Protein AF-A0A3N1J5R4-F1 (afdb_monomer_lite)

Foldseek 3Di:
DKAQPPQVVLCLQVVHDADPVRIDDDDPVSLVSLVVLLVVLVVVLVVLVVVLVVVLVVLVVLLVVLVVLLVVLVVVCPDPDALVVQLVSLVVQLVSLVVQLVSLVVNLVSLVVSVVVSVVSVVSNCSSCCSPVRCVVVDDDDDPVDPDDDDDPSVVVSVVSVVSSVVSLVSNLVSLVSNLVSVLVNVVVVCVVVDDDPVVNVVSVVVSVVVSVVSVVVSVVVVVVVVVVVVVVVVPPDDPVRDDDDDPPPPSDPPDDD

Structure (mmCIF, N/CA/C/O backbone):
data_AF-A0A3N1J5R4-F1
#
_entry.id   AF-A0A3N1J5R4-F1
#
loop_
_atom_site.group_PDB
_atom_site.id
_atom_site.type_symbol
_atom_site.label_atom_id
_atom_site.label_alt_id
_atom_site.label_comp_id
_atom_site.label_asym_id
_atom_site.label_entity_id
_atom_site.label_seq_id
_atom_site.pdbx_PDB_ins_code
_atom_site.Cartn_x
_atom_site.Cartn_y
_atom_site.Cartn_z
_atom_site.occupancy
_atom_site.B_iso_or_equiv
_atom_site.auth_seq_id
_atom_site.auth_comp_id
_atom_site.auth_asym_id
_atom_site.auth_atom_id
_atom_site.pdbx_PDB_model_num
ATOM 1 N N . MET A 1 1 ? -27.355 -1.063 35.166 1.00 89.25 1 MET A N 1
ATOM 2 C CA . MET A 1 1 ? -25.949 -0.586 35.049 1.00 89.25 1 MET A CA 1
ATOM 3 C C . MET A 1 1 ? -26.026 0.839 34.558 1.00 89.25 1 MET A C 1
ATOM 5 O O . MET A 1 1 ? -26.634 1.058 33.520 1.00 89.25 1 MET A O 1
ATOM 9 N N . LEU A 1 2 ? -25.468 1.791 35.305 1.00 91.88 2 LEU A N 1
ATOM 10 C CA . LEU A 1 2 ? -25.611 3.213 34.991 1.00 91.88 2 LEU A CA 1
ATOM 11 C C . LEU A 1 2 ? -24.573 3.650 33.953 1.00 91.88 2 LEU A C 1
ATOM 13 O O . LEU A 1 2 ? -23.373 3.588 34.211 1.00 91.88 2 LEU A O 1
ATOM 17 N N . ILE A 1 3 ? -25.052 4.107 32.798 1.00 91.50 3 ILE A N 1
ATOM 18 C CA . ILE A 1 3 ? -24.249 4.632 31.692 1.00 91.50 3 ILE A CA 1
ATOM 19 C C . ILE A 1 3 ? -24.383 6.154 31.680 1.00 91.50 3 ILE A C 1
ATOM 21 O O . ILE A 1 3 ? -25.475 6.693 31.490 1.00 91.50 3 ILE A O 1
ATOM 25 N N . THR A 1 4 ? -23.261 6.835 31.897 1.00 89.69 4 THR A N 1
ATOM 26 C CA . THR A 1 4 ? -23.162 8.297 32.049 1.00 89.69 4 THR A CA 1
ATOM 27 C C . THR A 1 4 ? -22.210 8.956 31.048 1.00 89.69 4 THR A C 1
ATOM 29 O O . THR A 1 4 ? -22.207 10.178 30.935 1.00 89.69 4 THR A O 1
ATOM 32 N N . MET A 1 5 ? -21.409 8.179 30.314 1.00 87.19 5 MET A N 1
ATOM 33 C CA . MET A 1 5 ? -20.431 8.648 29.329 1.00 87.19 5 MET A CA 1
ATOM 34 C C . MET A 1 5 ? -20.738 8.045 27.958 1.00 87.19 5 MET A C 1
ATOM 36 O O . MET A 1 5 ? -21.310 6.960 27.874 1.00 87.19 5 MET A O 1
ATOM 40 N N . ASN A 1 6 ? -20.363 8.752 26.884 1.00 88.25 6 ASN A N 1
ATOM 41 C CA . ASN A 1 6 ? -20.601 8.330 25.496 1.00 88.25 6 ASN A CA 1
ATOM 42 C C . ASN A 1 6 ? -22.068 7.929 25.239 1.00 88.25 6 ASN A C 1
ATOM 44 O O . ASN A 1 6 ? -22.349 6.953 24.552 1.00 88.25 6 ASN A O 1
ATOM 48 N N . ILE A 1 7 ? -23.019 8.664 25.829 1.00 88.75 7 ILE A N 1
ATOM 49 C CA . ILE A 1 7 ? -24.435 8.270 25.874 1.00 88.75 7 ILE A CA 1
ATOM 50 C C . ILE A 1 7 ? -25.012 8.072 24.470 1.00 88.75 7 ILE A C 1
ATOM 52 O O . ILE A 1 7 ? -25.672 7.068 24.242 1.00 88.75 7 ILE A O 1
ATOM 56 N N . GLU A 1 8 ? -24.705 8.957 23.521 1.00 88.06 8 GLU A N 1
ATOM 57 C CA . GLU A 1 8 ? -25.190 8.870 22.132 1.00 88.06 8 GLU A CA 1
ATOM 58 C C . GLU A 1 8 ? -24.798 7.549 21.445 1.00 88.06 8 GLU A C 1
ATOM 60 O O . GLU A 1 8 ? -25.581 6.958 20.696 1.00 88.06 8 GLU A O 1
ATOM 65 N N . TYR A 1 9 ? -23.604 7.038 21.754 1.00 90.00 9 TYR A N 1
ATOM 66 C CA . TYR A 1 9 ? -23.151 5.740 21.268 1.00 90.00 9 TYR A CA 1
ATOM 67 C C . TYR A 1 9 ? -24.022 4.607 21.822 1.00 90.00 9 TYR A C 1
ATOM 69 O O . TYR A 1 9 ? -24.457 3.732 21.074 1.00 90.00 9 TYR A O 1
ATOM 77 N N . PHE A 1 10 ? -24.318 4.630 23.125 1.00 91.00 10 PHE A N 1
ATOM 78 C CA . PHE A 1 10 ? -25.162 3.618 23.764 1.00 91.00 10 PHE A CA 1
ATOM 79 C C . PHE A 1 10 ? -26.635 3.739 23.377 1.00 91.00 10 PHE A C 1
ATOM 81 O O . PHE A 1 10 ? -27.308 2.715 23.283 1.00 91.00 10 PHE A O 1
ATOM 88 N N . GLU A 1 11 ? -27.125 4.946 23.099 1.00 89.19 11 GLU A N 1
ATOM 89 C CA . GLU A 1 11 ? -28.458 5.162 22.530 1.00 89.19 11 GLU A CA 1
ATOM 90 C C . GLU A 1 11 ? -28.592 4.444 21.186 1.00 89.19 11 GLU A C 1
ATOM 92 O O . GLU A 1 11 ? -29.543 3.692 20.968 1.00 89.19 11 GLU A O 1
ATOM 97 N N . THR A 1 12 ? -27.580 4.593 20.331 1.00 89.69 12 THR A N 1
ATOM 98 C CA . THR A 1 12 ? -27.528 3.956 19.010 1.00 89.69 12 THR A CA 1
ATOM 99 C C . THR A 1 12 ? -27.333 2.444 19.114 1.00 89.69 12 THR A C 1
ATOM 101 O O . THR A 1 12 ? -28.028 1.679 18.452 1.00 89.69 12 THR A O 1
ATOM 104 N N . LEU A 1 13 ? -26.428 1.986 19.984 1.00 90.31 13 LEU A N 1
ATOM 105 C CA . LEU A 1 13 ? -26.143 0.563 20.178 1.00 90.31 13 LEU A CA 1
ATOM 106 C C . LEU A 1 13 ? -27.344 -0.205 20.749 1.00 90.31 13 LEU A C 1
ATOM 108 O O . LEU A 1 13 ? -27.585 -1.353 20.372 1.00 90.31 13 LEU A O 1
ATOM 112 N N . LEU A 1 14 ? -28.069 0.398 21.696 1.00 90.75 14 LEU A N 1
ATOM 113 C CA . LEU A 1 14 ? -29.206 -0.233 22.370 1.00 90.75 14 LEU A CA 1
ATOM 114 C C . LEU A 1 14 ? -30.549 0.059 21.687 1.00 90.75 14 LEU A C 1
ATOM 116 O O . LEU A 1 14 ? -31.533 -0.605 22.021 1.00 90.75 14 LEU A O 1
ATOM 120 N N . GLY A 1 15 ? -30.599 1.019 20.759 1.00 87.12 15 GLY A N 1
ATOM 121 C CA . GLY A 1 15 ? -31.833 1.492 20.130 1.00 87.12 15 GLY A CA 1
ATOM 122 C C . GLY A 1 15 ? -32.772 2.166 21.133 1.00 87.12 15 GLY A C 1
ATOM 123 O O . GLY A 1 15 ? -33.974 1.899 21.140 1.00 87.12 15 GLY A O 1
ATOM 124 N N . ARG A 1 16 ? -32.227 2.973 22.050 1.00 84.31 16 ARG A N 1
ATOM 125 C CA . ARG A 1 16 ? -32.975 3.617 23.142 1.00 84.31 16 ARG A CA 1
ATOM 126 C C . ARG A 1 16 ? -32.562 5.063 23.335 1.00 84.31 16 ARG A C 1
ATOM 128 O O . ARG A 1 16 ? -31.460 5.444 22.981 1.00 84.31 16 ARG A O 1
ATOM 135 N N . VAL A 1 17 ? -33.440 5.849 23.950 1.00 86.25 17 VAL A N 1
ATOM 136 C CA . VAL A 1 17 ? -33.164 7.240 24.329 1.00 86.25 17 VAL A CA 1
ATOM 137 C C . VAL A 1 17 ? -32.857 7.309 25.825 1.00 86.25 17 VAL A C 1
ATOM 139 O O . VAL A 1 17 ? -33.422 6.550 26.616 1.00 86.25 17 VAL A O 1
ATOM 142 N N . ARG A 1 18 ? -31.962 8.219 26.219 1.00 88.31 18 ARG A N 1
ATOM 143 C CA . ARG A 1 18 ? -31.665 8.537 27.622 1.00 88.31 18 ARG A CA 1
ATOM 144 C C . ARG A 1 18 ? -32.906 8.927 28.427 1.00 88.31 18 ARG A C 1
ATOM 146 O O . ARG A 1 18 ? -33.861 9.508 27.913 1.00 88.31 18 ARG A O 1
ATOM 153 N N . ASN A 1 19 ? -32.845 8.679 29.733 1.00 87.38 19 ASN A N 1
ATOM 154 C CA . ASN A 1 19 ? -33.878 9.126 30.663 1.00 87.38 19 ASN A CA 1
ATOM 155 C C . ASN A 1 19 ? -33.866 10.657 30.820 1.00 87.38 19 ASN A C 1
ATOM 157 O O . ASN A 1 19 ? -32.893 11.328 30.477 1.00 87.38 19 ASN A O 1
ATOM 161 N N . GLN A 1 20 ? -34.908 11.207 31.452 1.00 85.50 20 GLN A N 1
ATOM 162 C CA . GLN A 1 20 ? -35.032 12.645 31.762 1.00 85.50 20 GLN A CA 1
ATOM 163 C C . GLN A 1 20 ? -33.832 13.219 32.541 1.00 85.50 20 GLN A C 1
ATOM 165 O O . GLN A 1 20 ? -33.526 14.400 32.436 1.00 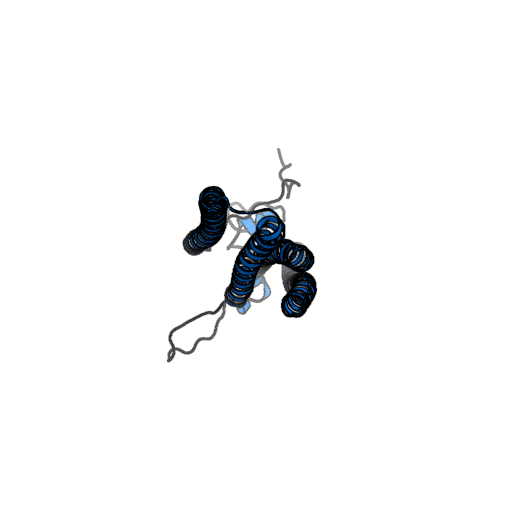85.50 20 GLN A O 1
ATOM 170 N N . HIS A 1 21 ? -33.137 12.372 33.302 1.00 84.94 21 HIS A N 1
ATOM 171 C CA . HIS A 1 21 ? -31.951 12.727 34.082 1.00 84.94 21 HIS A CA 1
ATOM 172 C C . HIS A 1 21 ? -30.634 12.658 33.282 1.00 84.94 21 HIS A C 1
ATOM 174 O O . HIS A 1 21 ? -29.567 12.860 33.853 1.00 84.94 21 HIS A O 1
ATOM 180 N N . GLY A 1 22 ? -30.687 12.339 31.985 1.00 85.94 22 GLY A N 1
ATOM 181 C CA . GLY A 1 22 ? -29.523 12.342 31.099 1.00 85.94 22 GLY A CA 1
ATOM 182 C C . GLY A 1 22 ? -28.622 11.108 31.181 1.00 85.94 22 GLY A C 1
ATOM 183 O O . GLY A 1 22 ? -27.503 11.172 30.697 1.00 85.94 22 GLY A O 1
ATOM 184 N N . TYR A 1 23 ? -29.073 9.992 31.761 1.00 88.81 23 TYR A N 1
ATOM 185 C CA . TYR A 1 23 ? -28.331 8.723 31.799 1.00 88.81 23 TYR A CA 1
ATOM 186 C C . TYR A 1 23 ? -29.193 7.550 31.317 1.00 88.81 23 TYR A C 1
ATOM 188 O O . TYR A 1 23 ? -30.423 7.651 31.261 1.00 88.81 23 TYR A O 1
ATOM 196 N N . ILE A 1 24 ? -28.547 6.426 30.998 1.00 89.56 24 ILE A N 1
ATOM 197 C CA . ILE A 1 24 ? -29.214 5.154 30.686 1.00 89.56 24 ILE A CA 1
ATOM 198 C C . ILE A 1 24 ? -28.983 4.196 31.856 1.00 89.56 24 ILE A C 1
ATOM 200 O O . ILE A 1 24 ? -27.840 3.949 32.238 1.00 89.56 24 ILE A O 1
ATOM 204 N N . ASP A 1 25 ? -30.056 3.647 32.426 1.00 91.88 25 ASP A N 1
ATOM 205 C CA . ASP A 1 25 ? -29.952 2.514 33.350 1.00 91.88 25 ASP A CA 1
ATOM 206 C C . ASP A 1 25 ? -30.214 1.211 32.592 1.00 91.88 25 ASP A C 1
ATOM 208 O O . ASP A 1 25 ? -31.356 0.851 32.303 1.00 91.88 25 ASP A O 1
ATOM 212 N N . ALA A 1 26 ? -29.132 0.532 32.214 1.00 90.44 26 ALA A N 1
ATOM 213 C CA . ALA A 1 26 ? -29.196 -0.683 31.416 1.00 90.44 26 ALA A CA 1
ATOM 214 C C . ALA A 1 26 ? -29.680 -1.877 32.254 1.00 90.44 26 ALA A C 1
ATOM 216 O O . ALA A 1 26 ? -29.084 -2.217 33.285 1.00 90.44 26 ALA A O 1
ATOM 217 N N . SER A 1 27 ? -30.727 -2.548 31.769 1.00 92.62 27 SER A N 1
ATOM 218 C CA . SER A 1 27 ? -31.249 -3.804 32.316 1.00 92.62 27 SER A CA 1
ATOM 219 C C . SER A 1 27 ? -30.233 -4.950 32.175 1.00 92.62 27 SER A C 1
ATOM 221 O O . SER A 1 27 ? -29.341 -4.877 31.326 1.00 92.62 27 SER A O 1
ATOM 223 N N . PRO A 1 28 ? -30.376 -6.065 32.920 1.00 93.38 28 PRO A N 1
ATOM 224 C CA . PRO A 1 28 ?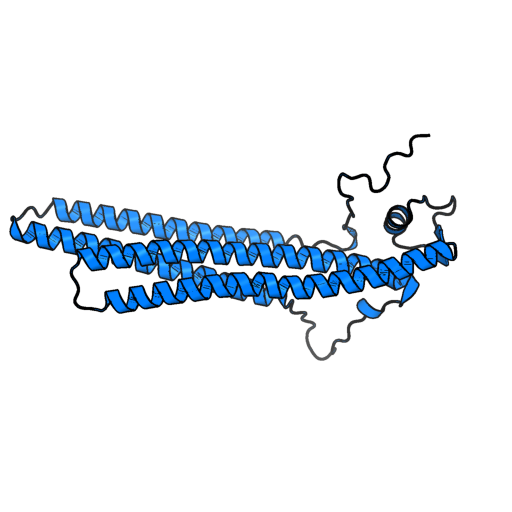 -29.468 -7.211 32.796 1.00 93.38 28 PRO A CA 1
ATOM 225 C C . PRO A 1 28 ? -29.336 -7.740 31.358 1.00 93.38 28 PRO A C 1
ATOM 227 O O . PRO A 1 28 ? -28.255 -8.136 30.930 1.00 93.38 28 PRO A O 1
ATOM 230 N N . SER A 1 29 ? -30.422 -7.691 30.579 1.00 92.81 29 SER A N 1
ATOM 231 C CA . SER A 1 29 ? -30.404 -8.096 29.169 1.00 92.81 29 SER A CA 1
ATOM 232 C C . SER A 1 29 ? -29.562 -7.166 28.285 1.00 92.81 29 SER A C 1
ATOM 234 O O . SER A 1 29 ? -28.882 -7.629 27.373 1.00 92.81 29 SER A O 1
ATOM 236 N N . GLU A 1 30 ? -29.567 -5.862 28.565 1.00 92.88 30 GLU A N 1
ATOM 237 C CA . GLU A 1 30 ? -28.799 -4.855 27.825 1.00 92.88 30 GLU A CA 1
ATOM 238 C C . GLU A 1 30 ? -27.329 -4.871 28.224 1.00 92.88 30 GLU A C 1
ATOM 240 O O . GLU A 1 30 ? -26.466 -4.737 27.363 1.00 92.88 30 GLU A O 1
ATOM 245 N N . VAL A 1 31 ? -27.036 -5.129 29.499 1.00 94.12 31 VAL A N 1
ATOM 246 C CA . VAL A 1 31 ? -25.666 -5.379 29.964 1.00 94.12 31 VAL A CA 1
ATOM 247 C C . VAL A 1 31 ? -25.061 -6.567 29.213 1.00 94.12 31 VAL A C 1
ATOM 249 O O . VAL A 1 31 ? -23.941 -6.469 28.719 1.00 94.12 31 VAL A O 1
ATOM 252 N N . ASN A 1 32 ? -25.825 -7.648 29.020 1.00 95.06 32 ASN A N 1
ATOM 253 C CA . ASN A 1 32 ? -25.370 -8.779 28.209 1.00 95.06 32 ASN A CA 1
ATOM 254 C C . ASN A 1 32 ? -25.121 -8.386 26.743 1.00 95.06 32 ASN A C 1
ATOM 256 O O . ASN A 1 32 ? -24.132 -8.823 26.161 1.00 95.06 32 ASN A O 1
ATOM 260 N N . LYS A 1 33 ? -25.964 -7.530 26.144 1.00 94.50 33 LYS A N 1
ATOM 261 C CA . LYS A 1 33 ? -25.728 -7.010 24.782 1.00 94.50 33 LYS A CA 1
ATOM 262 C C . LYS A 1 33 ? -24.440 -6.189 24.700 1.00 94.50 33 LYS A C 1
ATOM 264 O O . LYS A 1 33 ? -23.693 -6.354 23.743 1.00 94.50 33 LYS A O 1
ATOM 269 N N . ILE A 1 34 ? -24.178 -5.342 25.695 1.00 95.56 34 ILE A N 1
ATOM 270 C CA . ILE A 1 34 ? -22.961 -4.525 25.792 1.00 95.56 34 ILE A CA 1
ATOM 271 C C . ILE A 1 34 ? -21.725 -5.425 25.910 1.00 95.56 34 ILE A C 1
ATOM 273 O O . ILE A 1 34 ? -20.766 -5.239 25.162 1.00 95.56 34 ILE A O 1
ATOM 277 N N . HIS A 1 35 ? -21.783 -6.463 26.749 1.00 96.06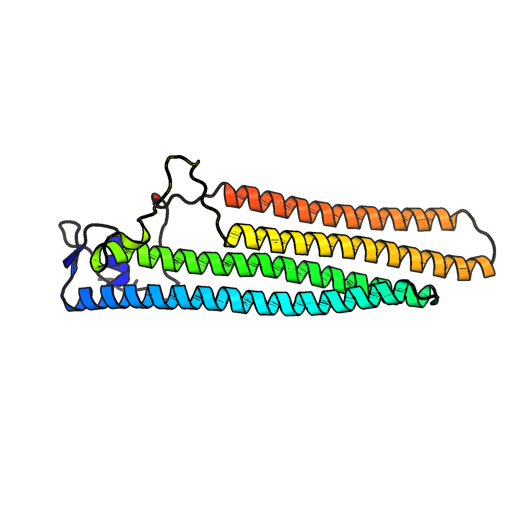 35 HIS A N 1
ATOM 278 C CA . HIS A 1 35 ? -20.719 -7.463 26.856 1.00 96.06 35 HIS A CA 1
ATOM 279 C C . HIS A 1 35 ? -20.473 -8.188 25.526 1.00 96.06 35 HIS A C 1
ATOM 281 O O . HIS A 1 35 ? -19.344 -8.250 25.046 1.00 96.06 35 HIS A O 1
ATOM 287 N N . SER A 1 36 ? -21.535 -8.669 24.874 1.00 96.38 36 SER A N 1
ATOM 288 C CA . SER A 1 36 ? -21.421 -9.309 23.560 1.00 96.38 36 SER A CA 1
ATOM 289 C C . SER A 1 36 ? -20.892 -8.361 22.482 1.00 96.38 36 SER A C 1
ATOM 291 O O . SER A 1 36 ? -20.178 -8.802 21.586 1.00 96.38 36 SER A O 1
ATOM 293 N N . ALA A 1 37 ? -21.235 -7.070 22.529 1.00 96.19 37 ALA A N 1
ATOM 294 C CA . ALA A 1 37 ? -20.705 -6.074 21.601 1.00 96.19 37 ALA A CA 1
ATOM 295 C C . ALA A 1 37 ? -19.198 -5.870 21.803 1.00 96.19 37 ALA A C 1
ATOM 297 O O . ALA A 1 37 ? -18.461 -5.789 20.825 1.00 96.19 37 ALA A O 1
ATOM 298 N N . PHE A 1 38 ? -18.735 -5.853 23.054 1.00 96.25 38 PHE A N 1
ATOM 299 C CA . PHE A 1 38 ? -17.320 -5.723 23.397 1.00 96.25 38 PHE A CA 1
ATOM 300 C C . PHE A 1 38 ? -16.494 -6.926 22.939 1.00 96.25 38 PHE A C 1
ATOM 302 O O . PHE A 1 38 ? -15.462 -6.754 22.291 1.00 96.25 38 PHE A O 1
ATOM 309 N N . GLU A 1 39 ? -16.983 -8.143 23.188 1.00 96.56 39 GLU A N 1
ATOM 310 C CA . GLU A 1 39 ? -16.343 -9.371 22.701 1.00 96.56 39 GLU A CA 1
ATOM 311 C C . GLU A 1 39 ? -16.291 -9.407 21.168 1.00 96.56 39 GLU A C 1
ATOM 313 O O . GLU A 1 39 ? -15.233 -9.638 20.584 1.00 96.56 39 GLU A O 1
ATOM 318 N N . LYS A 1 40 ? -17.403 -9.075 20.498 1.00 96.88 40 LYS A N 1
ATOM 319 C CA . LYS A 1 40 ? -17.442 -8.997 19.031 1.00 96.88 40 LYS A CA 1
ATOM 320 C C . LYS A 1 40 ? -16.492 -7.940 18.482 1.00 96.88 40 LYS A C 1
ATOM 322 O O . LYS A 1 40 ? -15.805 -8.213 17.504 1.00 96.88 40 LYS A O 1
ATOM 327 N N . ALA A 1 41 ? -16.420 -6.757 19.088 1.00 96.38 41 ALA A N 1
ATOM 328 C CA . ALA A 1 41 ? -15.491 -5.716 18.656 1.00 96.38 41 ALA A CA 1
ATO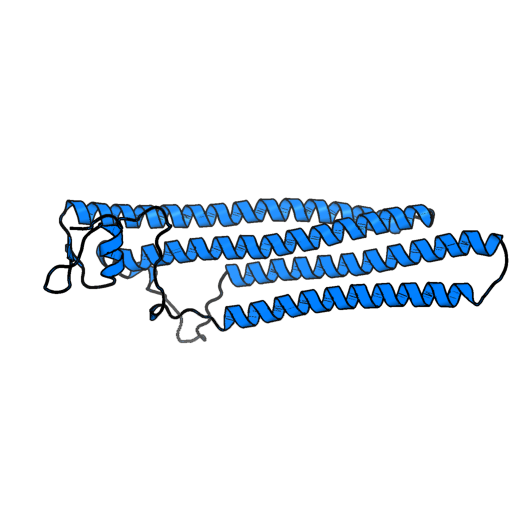M 329 C C . ALA A 1 41 ? -14.033 -6.198 18.764 1.00 96.38 41 ALA A C 1
ATOM 331 O O . ALA A 1 41 ? -13.235 -5.980 17.849 1.00 96.38 41 ALA A O 1
ATOM 332 N N . HIS A 1 42 ? -13.698 -6.937 19.827 1.00 95.31 42 HIS A N 1
ATOM 333 C CA . HIS A 1 42 ? -12.397 -7.585 19.974 1.00 95.31 42 HIS A CA 1
ATOM 334 C C . HIS A 1 42 ? -12.100 -8.614 18.881 1.00 95.31 42 HIS A C 1
ATOM 336 O O . HIS A 1 42 ? -11.016 -8.575 18.283 1.00 95.31 42 HIS A O 1
ATOM 342 N N . ASP A 1 43 ? -13.053 -9.500 18.603 1.00 97.31 43 ASP A N 1
ATOM 343 C CA . ASP A 1 43 ? -12.910 -10.539 17.587 1.00 97.31 43 ASP A CA 1
ATOM 344 C C . ASP A 1 43 ? -12.779 -9.947 16.183 1.00 97.31 43 ASP A C 1
ATOM 346 O O . ASP A 1 43 ? -11.880 -10.333 15.431 1.00 97.31 43 ASP A O 1
ATOM 350 N N . ILE A 1 44 ? -13.610 -8.957 15.844 1.00 96.62 44 ILE A N 1
ATOM 351 C CA . ILE A 1 44 ? -13.565 -8.294 14.539 1.00 96.62 44 ILE A CA 1
ATOM 352 C C . ILE A 1 44 ? -12.260 -7.510 14.384 1.00 96.62 44 ILE A C 1
ATOM 354 O O . ILE A 1 44 ? -11.619 -7.609 13.339 1.00 96.62 44 ILE A O 1
ATOM 358 N N . ARG A 1 45 ? -11.780 -6.812 15.423 1.00 95.06 45 ARG A N 1
ATOM 359 C CA . ARG A 1 45 ? -10.470 -6.145 15.366 1.00 95.06 45 ARG A CA 1
ATOM 360 C C . ARG A 1 45 ? -9.348 -7.144 15.078 1.00 95.06 45 ARG A C 1
ATOM 362 O O . ARG A 1 45 ? -8.496 -6.902 14.223 1.00 95.06 45 ARG A O 1
ATOM 369 N N . LYS A 1 46 ? -9.335 -8.283 15.778 1.00 95.38 46 LYS A N 1
ATOM 370 C CA . LYS A 1 46 ? -8.348 -9.351 15.555 1.00 95.38 46 LYS A CA 1
ATOM 371 C C . LYS A 1 46 ? -8.445 -9.910 14.133 1.00 95.38 46 LYS A C 1
ATOM 373 O O . LYS A 1 46 ? -7.416 -10.153 13.501 1.00 95.38 46 LYS A O 1
ATOM 378 N N . PHE A 1 47 ? -9.662 -10.084 13.628 1.00 95.62 47 PHE A N 1
ATOM 379 C CA . PHE A 1 47 ? -9.921 -10.512 12.259 1.00 95.62 47 PHE A CA 1
ATOM 380 C C . PHE A 1 47 ? -9.402 -9.499 11.224 1.00 95.62 47 PHE A C 1
ATOM 382 O O . PHE A 1 47 ? -8.682 -9.894 10.307 1.00 95.62 47 PHE A O 1
ATOM 389 N N . GLU A 1 48 ? -9.643 -8.197 11.408 1.00 94.19 48 GLU A N 1
ATOM 390 C CA . GLU A 1 48 ? -9.129 -7.137 10.526 1.00 94.19 48 GLU A CA 1
ATOM 391 C C . GLU A 1 48 ? -7.598 -7.044 10.526 1.00 94.19 48 GLU A C 1
ATOM 393 O O . GLU A 1 48 ? -6.991 -6.762 9.490 1.00 94.19 48 GLU A O 1
ATOM 398 N N . ILE A 1 49 ? -6.936 -7.333 11.652 1.00 92.81 49 ILE A N 1
ATOM 399 C CA . ILE A 1 49 ? -5.470 -7.466 11.685 1.00 92.81 49 ILE A CA 1
ATOM 400 C C . ILE A 1 49 ? -5.018 -8.639 10.799 1.00 92.81 49 ILE A C 1
ATOM 402 O O . ILE A 1 49 ? -4.044 -8.511 10.057 1.00 92.81 49 ILE A O 1
ATOM 406 N N . GLY A 1 50 ? -5.724 -9.772 10.829 1.00 94.88 50 GLY A N 1
ATOM 407 C CA . GLY A 1 50 ? -5.450 -10.908 9.943 1.00 94.88 50 GLY A CA 1
ATOM 408 C C . GLY A 1 50 ? -5.643 -10.557 8.464 1.00 94.88 50 GLY A C 1
ATOM 409 O O . GLY A 1 50 ? -4.747 -10.780 7.645 1.00 94.88 50 GLY A O 1
ATOM 410 N N . LEU A 1 51 ? -6.775 -9.933 8.129 1.00 93.31 51 LEU A N 1
ATOM 411 C CA . LEU A 1 51 ? -7.079 -9.489 6.768 1.00 93.31 51 LEU A CA 1
ATOM 412 C C . LEU A 1 51 ? -6.076 -8.455 6.248 1.00 93.31 51 LEU A C 1
ATOM 414 O O . LEU A 1 51 ? -5.715 -8.499 5.073 1.00 93.31 51 LEU A O 1
ATOM 418 N N . TYR A 1 52 ? -5.577 -7.559 7.102 1.00 92.19 52 TYR A N 1
ATOM 419 C CA . TYR A 1 52 ? -4.523 -6.605 6.747 1.00 92.19 52 TYR A CA 1
ATOM 420 C C . TYR A 1 52 ? -3.274 -7.303 6.194 1.00 92.19 52 TYR A C 1
ATOM 422 O O . TYR A 1 52 ? -2.754 -6.924 5.135 1.00 92.19 52 TYR A O 1
ATOM 430 N N . TRP A 1 53 ? -2.812 -8.354 6.877 1.00 91.56 53 TRP A N 1
ATOM 431 C CA . TRP A 1 53 ? -1.655 -9.129 6.435 1.00 91.56 53 TRP A CA 1
ATOM 432 C C . TRP A 1 53 ? -1.955 -9.925 5.169 1.00 91.56 53 TRP A C 1
ATOM 434 O O . TRP A 1 53 ? -1.133 -9.941 4.255 1.00 91.56 53 TRP A O 1
ATOM 444 N N . GLN A 1 54 ? -3.144 -10.521 5.071 1.00 94.06 54 GLN A N 1
ATOM 445 C CA . GLN A 1 54 ? -3.560 -11.289 3.898 1.00 94.06 54 GLN A CA 1
ATOM 446 C C . GLN A 1 54 ? -3.638 -10.417 2.632 1.00 94.06 54 GLN A C 1
ATOM 448 O O . GLN A 1 54 ? -3.037 -10.755 1.612 1.00 94.06 54 GLN A O 1
ATOM 453 N N . ARG A 1 55 ? -4.301 -9.252 2.709 1.00 91.06 55 ARG A N 1
ATOM 454 C CA . ARG A 1 55 ? -4.376 -8.261 1.616 1.00 91.06 55 ARG A CA 1
ATOM 455 C C . ARG A 1 55 ? -2.975 -7.811 1.181 1.00 91.06 55 ARG A C 1
ATOM 457 O O . ARG A 1 55 ? -2.691 -7.741 -0.013 1.00 91.06 55 ARG A O 1
ATOM 464 N N . SER A 1 56 ? -2.086 -7.558 2.145 1.00 92.62 56 SER A N 1
ATOM 465 C CA . SER A 1 56 ? -0.696 -7.170 1.871 1.00 92.62 56 SER A CA 1
ATOM 466 C C . SER A 1 56 ? 0.120 -8.288 1.217 1.00 92.62 56 SER A C 1
ATOM 468 O O . SER A 1 56 ? 0.912 -8.012 0.318 1.00 92.62 56 SER A O 1
ATOM 470 N N . ALA A 1 57 ? -0.083 -9.545 1.619 1.00 93.94 57 ALA A N 1
ATOM 471 C CA . ALA A 1 57 ? 0.628 -10.689 1.054 1.00 93.94 57 ALA A CA 1
ATOM 472 C C . ALA A 1 57 ? 0.297 -10.895 -0.433 1.00 93.94 57 ALA A C 1
ATOM 474 O O . ALA A 1 57 ? 1.201 -11.153 -1.229 1.00 93.94 57 ALA A O 1
ATOM 475 N N . TYR A 1 58 ? -0.970 -10.718 -0.828 1.00 92.75 58 TYR A N 1
ATOM 476 C CA . TYR A 1 58 ? -1.374 -10.796 -2.235 1.00 92.75 58 TYR A CA 1
ATOM 477 C C . TYR A 1 58 ? -0.655 -9.758 -3.099 1.00 92.75 58 TYR A C 1
ATOM 479 O O . TYR A 1 58 ? -0.097 -10.095 -4.142 1.00 92.75 58 TYR A O 1
ATOM 487 N N . LEU A 1 59 ? -0.620 -8.504 -2.645 1.00 93.06 59 LEU A N 1
ATOM 488 C CA . LEU A 1 59 ? 0.034 -7.411 -3.370 1.00 93.06 59 LEU A CA 1
ATOM 489 C C . LEU A 1 59 ? 1.545 -7.600 -3.448 1.00 93.06 59 LEU A C 1
ATOM 491 O O . LEU A 1 59 ? 2.133 -7.385 -4.507 1.00 93.06 59 LEU A O 1
ATOM 495 N N . TRP A 1 60 ? 2.159 -8.061 -2.357 1.00 93.69 60 TRP A N 1
ATOM 496 C CA . TRP A 1 60 ? 3.569 -8.428 -2.359 1.00 93.69 60 TRP A CA 1
ATOM 497 C C . TRP A 1 60 ? 3.858 -9.516 -3.399 1.00 93.69 60 TRP A C 1
ATOM 499 O O . TRP A 1 60 ? 4.778 -9.353 -4.194 1.00 93.69 60 TRP A O 1
ATOM 509 N N . GLY A 1 61 ? 3.024 -10.559 -3.478 1.00 95.56 61 GLY A N 1
ATOM 510 C CA . GLY A 1 61 ? 3.149 -11.617 -4.484 1.00 95.56 61 GLY A CA 1
ATOM 511 C C . GLY A 1 61 ? 3.119 -11.092 -5.925 1.00 95.56 61 GLY A C 1
ATOM 512 O O . GLY A 1 61 ? 3.993 -11.437 -6.722 1.00 95.56 61 GLY A O 1
ATOM 513 N N . PHE A 1 62 ? 2.175 -10.204 -6.259 1.00 93.81 62 PHE A N 1
ATOM 514 C CA . PHE A 1 62 ? 2.135 -9.565 -7.581 1.00 93.81 62 PHE A CA 1
ATOM 515 C C . PHE A 1 62 ? 3.395 -8.739 -7.864 1.00 93.81 62 PHE A C 1
ATOM 517 O O . PHE A 1 62 ? 3.989 -8.867 -8.935 1.00 93.81 62 PHE A O 1
ATOM 524 N N . ILE A 1 63 ? 3.849 -7.936 -6.897 1.00 94.75 63 ILE A N 1
ATOM 525 C CA . ILE A 1 63 ? 5.070 -7.131 -7.031 1.00 94.75 63 ILE A CA 1
ATOM 526 C C . ILE A 1 63 ? 6.302 -8.022 -7.228 1.00 94.75 63 ILE A C 1
ATOM 528 O O . ILE A 1 63 ? 7.160 -7.692 -8.049 1.00 94.75 63 ILE A O 1
ATOM 532 N N . SER A 1 64 ? 6.395 -9.163 -6.542 1.00 96.12 64 SER A N 1
ATOM 533 C CA . SER A 1 64 ? 7.489 -10.125 -6.718 1.00 96.12 64 SER A CA 1
ATOM 534 C C . SER A 1 64 ? 7.535 -10.691 -8.138 1.00 96.12 64 SER A C 1
ATOM 536 O O . SER A 1 64 ? 8.611 -10.743 -8.736 1.00 96.12 64 SER A O 1
ATOM 538 N N . VAL A 1 65 ? 6.382 -11.050 -8.714 1.00 97.56 65 VAL A N 1
ATOM 539 C CA . VAL A 1 65 ? 6.302 -11.527 -10.105 1.00 97.56 65 VAL A CA 1
ATOM 540 C C . VAL A 1 65 ? 6.722 -10.431 -11.085 1.00 97.56 65 VAL A C 1
ATOM 542 O O . VAL A 1 65 ? 7.562 -10.676 -11.949 1.00 97.56 65 VAL A O 1
ATOM 545 N N . LEU A 1 66 ? 6.210 -9.206 -10.926 1.00 97.06 66 LEU A N 1
ATOM 546 C CA . LEU A 1 66 ? 6.606 -8.070 -11.769 1.00 97.06 66 LEU A CA 1
ATOM 547 C C . LEU A 1 66 ? 8.112 -7.794 -11.666 1.00 97.06 66 LEU A C 1
ATOM 549 O O . LEU A 1 66 ? 8.770 -7.529 -12.672 1.00 97.06 66 LEU A O 1
ATOM 553 N N . THR A 1 67 ? 8.675 -7.902 -10.460 1.00 96.75 67 THR A N 1
ATOM 554 C CA . THR A 1 67 ? 10.111 -7.713 -10.216 1.00 96.75 67 THR A CA 1
ATOM 555 C C . THR A 1 67 ? 10.932 -8.763 -10.963 1.00 96.75 67 THR A C 1
ATOM 557 O O . THR A 1 67 ? 11.923 -8.415 -11.603 1.00 96.75 67 THR A O 1
ATOM 560 N N . ALA A 1 68 ? 10.508 -10.030 -10.945 1.00 97.69 68 ALA A N 1
ATOM 561 C CA . ALA A 1 68 ? 11.163 -11.105 -11.687 1.00 97.69 68 ALA A CA 1
ATOM 562 C C . ALA A 1 68 ? 11.114 -10.883 -13.209 1.00 97.69 68 ALA A C 1
ATOM 564 O O . ALA A 1 68 ? 12.125 -11.071 -13.889 1.00 97.69 68 ALA A O 1
ATOM 565 N N . VAL A 1 69 ? 9.976 -10.422 -13.744 1.00 96.88 69 VAL A N 1
ATOM 566 C CA . VAL A 1 69 ? 9.841 -10.077 -15.170 1.00 96.88 69 VAL A CA 1
ATOM 567 C C . VAL A 1 69 ? 10.788 -8.939 -15.549 1.00 96.88 69 VAL A C 1
ATOM 569 O O . VAL A 1 69 ? 11.517 -9.054 -16.536 1.00 96.88 69 VAL A O 1
ATOM 572 N N . CYS A 1 70 ? 10.834 -7.864 -14.757 1.00 95.44 70 CYS A N 1
ATOM 573 C CA . CYS A 1 70 ? 11.768 -6.765 -14.989 1.00 95.44 70 CYS A CA 1
ATOM 574 C C . CYS A 1 70 ? 13.225 -7.231 -14.910 1.00 95.44 70 CYS A C 1
ATOM 576 O O . CYS A 1 70 ? 14.007 -6.905 -15.800 1.00 95.44 70 CYS A O 1
ATOM 578 N N . ALA A 1 71 ? 13.589 -8.031 -13.903 1.00 96.31 71 ALA A N 1
ATOM 579 C CA . ALA A 1 71 ? 14.937 -8.580 -13.770 1.00 96.31 71 ALA A CA 1
ATOM 580 C C . ALA A 1 71 ? 15.342 -9.390 -15.012 1.00 96.31 71 ALA A C 1
ATOM 582 O O . ALA A 1 71 ? 16.407 -9.148 -15.579 1.00 96.31 71 ALA A O 1
ATOM 583 N N . TYR A 1 72 ? 14.461 -10.272 -15.495 1.00 96.75 72 TYR A N 1
ATOM 584 C CA . TYR A 1 72 ? 14.686 -11.033 -16.724 1.00 96.75 72 TYR A CA 1
ATOM 585 C C . TYR A 1 72 ? 14.863 -10.125 -17.951 1.00 96.75 72 TYR A C 1
ATOM 587 O O . TYR A 1 72 ? 15.793 -10.324 -18.736 1.00 96.75 72 TYR A O 1
ATOM 595 N N . CYS A 1 73 ? 14.023 -9.093 -18.101 1.00 95.56 73 CYS A N 1
ATOM 596 C CA . CYS A 1 73 ? 14.153 -8.121 -19.189 1.00 95.56 73 CYS A CA 1
ATOM 597 C C . CYS A 1 73 ? 15.511 -7.405 -19.147 1.00 95.56 73 CYS A C 1
ATOM 599 O O . CYS A 1 73 ? 16.173 -7.294 -20.178 1.00 95.56 73 CYS A O 1
ATOM 601 N N . PHE A 1 74 ? 15.961 -6.970 -17.966 1.00 94.31 74 PHE A N 1
ATOM 602 C CA . PHE A 1 74 ? 17.269 -6.332 -17.809 1.00 94.31 74 PHE A CA 1
ATOM 603 C C . PHE A 1 74 ? 18.423 -7.275 -18.137 1.00 94.31 74 PHE A C 1
ATOM 605 O O . PHE A 1 74 ? 19.343 -6.858 -18.834 1.00 94.31 74 PHE A O 1
ATOM 612 N N . THR A 1 75 ? 18.363 -8.544 -17.725 1.00 95.75 75 THR A N 1
ATOM 613 C CA . THR A 1 75 ? 19.366 -9.538 -18.130 1.00 95.75 75 THR A CA 1
ATOM 614 C C . THR A 1 75 ? 19.417 -9.679 -19.650 1.00 95.75 75 THR A C 1
ATOM 616 O O . THR A 1 75 ? 20.497 -9.640 -20.230 1.00 95.75 75 THR A O 1
ATOM 619 N N . LYS A 1 76 ? 18.263 -9.754 -20.324 1.00 94.69 76 LYS A N 1
ATOM 620 C CA . LYS A 1 76 ? 18.210 -9.866 -21.790 1.00 94.69 76 LYS A CA 1
ATOM 621 C C . LYS A 1 76 ? 18.664 -8.618 -22.539 1.00 94.69 76 LYS A C 1
ATOM 623 O O . LYS A 1 76 ? 19.147 -8.734 -23.661 1.00 94.69 76 LYS A O 1
ATOM 628 N N . LEU A 1 77 ? 18.563 -7.434 -21.940 1.00 91.88 77 LEU A N 1
ATOM 629 C CA . LEU A 1 77 ? 19.098 -6.203 -22.532 1.00 91.88 77 LEU A CA 1
ATOM 630 C C . LEU A 1 77 ? 20.638 -6.179 -22.578 1.00 91.88 77 LEU A C 1
ATOM 632 O O . LEU A 1 77 ? 21.203 -5.471 -23.422 1.00 91.88 77 LEU A O 1
ATOM 636 N N . LEU A 1 78 ? 21.301 -6.951 -21.708 1.00 91.81 78 LEU A N 1
ATOM 637 C CA . LEU A 1 78 ? 22.761 -7.095 -21.677 1.00 91.81 78 LEU A CA 1
ATOM 638 C C . LEU A 1 78 ? 23.287 -8.053 -22.758 1.00 91.81 78 LEU A C 1
ATOM 640 O O . LEU A 1 78 ? 24.444 -7.928 -23.155 1.00 91.81 78 LEU A O 1
ATOM 644 N N . ASP A 1 79 ? 22.448 -8.959 -23.268 1.00 92.25 79 ASP A N 1
ATOM 645 C CA . ASP A 1 79 ? 22.828 -9.887 -24.335 1.00 92.25 79 ASP A CA 1
ATOM 646 C C . ASP A 1 79 ? 23.153 -9.123 -25.650 1.00 92.25 79 ASP A C 1
ATOM 648 O O . ASP A 1 79 ? 22.598 -8.043 -25.925 1.00 92.25 79 ASP A O 1
ATOM 652 N N . PRO A 1 80 ? 24.040 -9.663 -26.513 1.00 88.62 80 PRO A N 1
ATOM 653 C CA . PRO A 1 80 ? 24.365 -9.085 -27.818 1.00 88.62 80 PRO A CA 1
ATOM 654 C C . PRO A 1 80 ? 23.251 -9.367 -28.845 1.00 88.62 80 PRO A C 1
ATOM 656 O O . PRO A 1 80 ? 23.434 -10.088 -29.821 1.00 88.62 80 PRO A O 1
ATOM 659 N N . ILE A 1 81 ? 22.066 -8.808 -28.600 1.00 90.25 81 ILE A N 1
ATOM 660 C CA . ILE A 1 81 ? 20.876 -8.912 -29.457 1.00 90.25 81 ILE A CA 1
ATOM 661 C C . ILE A 1 81 ? 20.684 -7.664 -30.332 1.00 90.25 81 ILE A C 1
ATOM 663 O O . ILE A 1 81 ? 21.243 -6.599 -30.058 1.00 90.25 81 ILE A O 1
ATOM 667 N N . SER A 1 82 ? 19.860 -7.787 -31.377 1.00 89.06 82 SER A N 1
ATOM 668 C CA . SER A 1 82 ? 19.558 -6.679 -32.295 1.00 89.06 82 SER A CA 1
ATOM 669 C C . SER A 1 82 ? 18.862 -5.503 -31.592 1.00 89.06 82 SER A C 1
ATOM 671 O O . SER A 1 82 ? 18.111 -5.691 -30.632 1.00 89.06 82 SER A O 1
ATOM 673 N N . TYR A 1 83 ? 19.047 -4.280 -32.102 1.00 86.25 83 TYR A N 1
ATOM 674 C CA . TYR A 1 83 ? 18.409 -3.079 -31.541 1.00 86.25 83 TYR A CA 1
ATOM 675 C C . TYR A 1 83 ? 16.876 -3.154 -31.540 1.00 86.25 83 TYR A C 1
ATOM 677 O O . TYR A 1 83 ? 16.246 -2.713 -30.581 1.00 86.25 83 TYR A O 1
ATOM 685 N N . ASN A 1 84 ? 16.277 -3.792 -32.551 1.00 86.00 84 ASN A N 1
ATOM 686 C CA . ASN A 1 84 ? 14.829 -4.013 -32.605 1.00 86.00 84 ASN A CA 1
ATOM 687 C C . ASN A 1 84 ? 14.354 -4.931 -31.466 1.00 86.00 84 ASN A C 1
ATOM 689 O O . ASN A 1 84 ? 13.356 -4.636 -30.812 1.00 86.00 84 ASN A O 1
ATOM 693 N N . GLN A 1 85 ? 15.097 -6.000 -31.157 1.00 88.62 85 GLN A N 1
ATOM 694 C CA . GLN A 1 85 ? 14.793 -6.861 -30.008 1.00 88.62 85 GLN A CA 1
ATOM 695 C C . GLN A 1 85 ? 14.992 -6.122 -28.677 1.00 88.62 85 GLN A C 1
ATOM 697 O O . GLN A 1 85 ? 14.144 -6.237 -27.792 1.00 88.62 85 GLN A O 1
ATOM 702 N N . LYS A 1 86 ? 16.054 -5.313 -28.540 1.00 90.38 86 LYS A N 1
ATOM 703 C CA . LYS A 1 86 ? 16.268 -4.473 -27.344 1.00 90.38 86 LYS A CA 1
ATOM 704 C C . LYS A 1 86 ? 15.121 -3.492 -27.127 1.00 90.38 86 LYS A C 1
ATOM 706 O O . LYS A 1 86 ? 14.663 -3.350 -25.998 1.00 90.38 86 LYS A O 1
ATOM 711 N N . ALA A 1 87 ? 14.606 -2.878 -28.193 1.00 89.12 87 ALA A N 1
ATOM 712 C CA . ALA A 1 87 ? 13.454 -1.986 -28.111 1.00 89.12 87 ALA A CA 1
ATOM 713 C C . ALA A 1 87 ? 12.203 -2.717 -27.595 1.00 89.12 87 ALA A C 1
ATOM 715 O O . ALA A 1 87 ? 11.549 -2.228 -26.680 1.00 89.12 87 ALA A O 1
ATOM 716 N N . ILE A 1 88 ? 11.898 -3.914 -28.106 1.00 91.44 88 ILE A N 1
ATOM 717 C CA . ILE A 1 88 ? 10.745 -4.700 -27.634 1.00 91.44 88 ILE A CA 1
ATOM 718 C C . ILE A 1 88 ? 10.894 -5.057 -26.148 1.00 91.44 88 ILE A C 1
ATOM 720 O O . ILE A 1 88 ? 9.962 -4.868 -25.370 1.00 91.44 88 ILE A O 1
ATOM 724 N N . ILE A 1 89 ? 12.073 -5.522 -25.728 1.00 93.38 89 ILE A N 1
ATOM 725 C CA . ILE A 1 89 ? 12.321 -5.908 -24.331 1.00 93.38 89 ILE A CA 1
ATOM 726 C C . ILE A 1 89 ? 12.267 -4.690 -23.400 1.00 93.38 89 ILE A C 1
ATOM 728 O O . ILE A 1 89 ? 11.656 -4.756 -22.334 1.00 93.38 89 ILE A O 1
ATOM 732 N N . ALA A 1 90 ? 12.845 -3.558 -23.807 1.00 92.88 90 ALA A N 1
ATOM 733 C CA . ALA A 1 90 ? 12.771 -2.313 -23.049 1.00 92.88 90 ALA A CA 1
ATOM 734 C C . ALA A 1 90 ? 11.330 -1.787 -22.947 1.00 92.88 90 ALA A C 1
ATOM 736 O O . ALA A 1 90 ? 10.934 -1.299 -21.890 1.00 92.88 90 ALA A O 1
ATOM 737 N N . PHE A 1 91 ? 10.518 -1.949 -23.997 1.00 91.12 91 PHE A N 1
ATOM 738 C CA . PHE A 1 91 ? 9.094 -1.620 -23.964 1.00 91.12 91 PHE A CA 1
ATOM 739 C C . PHE A 1 91 ? 8.319 -2.510 -22.984 1.00 91.12 91 PHE A C 1
ATOM 741 O O . PHE A 1 91 ? 7.540 -2.001 -22.180 1.00 91.12 91 PHE A O 1
ATOM 748 N N . ILE A 1 92 ? 8.574 -3.823 -22.984 1.00 93.75 92 ILE A N 1
ATOM 749 C CA . ILE A 1 92 ? 7.979 -4.753 -22.012 1.00 93.75 92 ILE A CA 1
ATOM 750 C C . ILE A 1 92 ? 8.381 -4.364 -20.582 1.00 93.75 92 ILE A C 1
ATOM 752 O O . ILE A 1 92 ? 7.522 -4.303 -19.702 1.00 93.75 92 ILE A O 1
ATOM 756 N N . SER A 1 93 ? 9.658 -4.041 -20.349 1.00 95.56 93 SER A N 1
ATOM 757 C CA . SER A 1 93 ? 10.144 -3.558 -19.049 1.00 95.56 93 SER A CA 1
ATOM 758 C C . SER A 1 93 ? 9.460 -2.252 -18.632 1.00 95.56 93 SER A C 1
ATOM 760 O O . SER A 1 93 ? 9.039 -2.111 -17.483 1.00 95.56 93 SER A O 1
ATOM 762 N N . LEU A 1 94 ? 9.273 -1.317 -19.569 1.00 93.62 94 LEU A N 1
ATOM 763 C CA . LEU A 1 94 ? 8.580 -0.054 -19.328 1.00 93.62 94 LEU A CA 1
ATOM 764 C C . LEU A 1 94 ? 7.129 -0.294 -18.900 1.00 93.62 94 LEU A C 1
ATOM 766 O O . LEU A 1 94 ? 6.724 0.184 -17.843 1.00 93.62 94 LEU A O 1
ATOM 770 N N . VAL A 1 95 ? 6.368 -1.081 -19.661 1.00 94.06 95 VAL A N 1
ATOM 771 C CA . VAL A 1 95 ? 4.973 -1.401 -19.322 1.00 94.06 95 VAL A CA 1
ATOM 772 C C . VAL A 1 95 ? 4.892 -2.117 -17.972 1.00 94.06 95 VAL A C 1
ATOM 774 O O . VAL A 1 95 ? 4.105 -1.720 -17.116 1.00 94.06 95 VAL A O 1
ATOM 777 N N . THR A 1 96 ? 5.754 -3.109 -17.736 1.00 95.81 96 THR A N 1
ATOM 778 C CA . THR A 1 96 ? 5.803 -3.863 -16.471 1.00 95.81 96 THR A CA 1
ATOM 779 C C . THR A 1 96 ? 6.085 -2.942 -15.285 1.00 95.81 96 THR A C 1
ATOM 781 O O . THR A 1 96 ? 5.414 -3.023 -14.258 1.00 95.81 96 THR A O 1
ATOM 784 N N . SER A 1 97 ? 7.035 -2.016 -15.431 1.00 95.88 97 SER A N 1
ATOM 785 C CA . SER A 1 97 ? 7.377 -1.070 -14.368 1.00 95.88 97 SER A CA 1
ATOM 786 C C . SER A 1 97 ? 6.261 -0.067 -14.064 1.00 95.88 97 SER A C 1
ATOM 788 O O . SER A 1 97 ? 6.029 0.240 -12.897 1.00 95.88 97 SER A O 1
ATOM 790 N N . LEU A 1 98 ? 5.513 0.383 -15.080 1.00 92.81 98 LEU A N 1
ATOM 791 C CA . LEU A 1 98 ? 4.332 1.231 -14.893 1.00 92.81 98 LEU A CA 1
ATOM 792 C C . LEU A 1 98 ? 3.209 0.480 -14.169 1.00 92.81 98 LEU A C 1
ATOM 794 O O . LEU A 1 98 ? 2.575 1.037 -13.275 1.00 92.81 98 LEU A O 1
ATOM 798 N N . VAL A 1 99 ? 3.001 -0.801 -14.488 1.00 95.44 99 VAL A N 1
ATOM 799 C CA . VAL A 1 99 ? 2.083 -1.664 -13.728 1.00 95.44 99 VAL A CA 1
ATOM 800 C C . VAL A 1 99 ? 2.559 -1.798 -12.275 1.00 95.44 99 VAL A C 1
ATOM 802 O O . VAL A 1 99 ? 1.752 -1.685 -11.355 1.00 95.44 99 VAL A O 1
ATOM 805 N N . GLY A 1 100 ? 3.867 -1.946 -12.044 1.00 95.81 100 GLY A N 1
ATOM 806 C CA . GLY A 1 100 ? 4.460 -1.975 -10.703 1.00 95.81 100 GLY A CA 1
ATOM 807 C C . GLY A 1 100 ? 4.191 -0.713 -9.872 1.00 95.81 100 GLY A C 1
ATOM 808 O O . GLY A 1 100 ? 3.874 -0.824 -8.683 1.00 95.81 100 GLY A O 1
ATOM 809 N N . VAL A 1 101 ? 4.230 0.475 -10.494 1.00 92.31 101 VAL A N 1
ATOM 810 C CA . VAL A 1 101 ? 3.812 1.739 -9.855 1.00 92.31 101 VAL A CA 1
ATOM 811 C C . VAL A 1 101 ? 2.350 1.653 -9.411 1.00 92.31 101 VAL A C 1
ATOM 813 O O . VAL A 1 101 ? 2.050 1.861 -8.236 1.00 92.31 101 VAL A O 1
ATOM 816 N N . VAL A 1 102 ? 1.445 1.269 -10.319 1.00 92.62 102 VAL A N 1
ATOM 817 C CA . VAL A 1 102 ? 0.001 1.185 -10.031 1.00 92.62 102 VAL A CA 1
ATOM 818 C C . VAL A 1 102 ? -0.287 0.234 -8.867 1.00 92.62 102 VAL A C 1
ATOM 820 O O . VAL A 1 102 ? -1.025 0.596 -7.949 1.00 92.62 102 VAL A O 1
ATOM 823 N N . PHE A 1 103 ? 0.319 -0.957 -8.859 1.00 94.12 103 PHE A N 1
ATOM 824 C CA . PHE A 1 103 ? 0.142 -1.929 -7.773 1.00 94.12 103 PHE A CA 1
ATOM 825 C C . PHE A 1 103 ? 0.699 -1.428 -6.436 1.00 94.12 103 PHE A C 1
ATOM 827 O O . PHE A 1 103 ? 0.081 -1.647 -5.393 1.00 94.12 103 PHE A O 1
ATOM 834 N N . SER A 1 104 ? 1.830 -0.722 -6.451 1.00 93.31 104 SER A N 1
ATOM 835 C CA . SER A 1 104 ? 2.408 -0.141 -5.234 1.00 93.31 104 SER A CA 1
ATOM 836 C C . SER A 1 104 ? 1.503 0.942 -4.644 1.00 93.31 104 SER A C 1
ATOM 838 O O . SER A 1 104 ? 1.290 0.983 -3.433 1.00 93.31 104 SER A O 1
ATOM 840 N N . ASP A 1 105 ? 0.895 1.774 -5.488 1.00 88.94 105 ASP A N 1
ATOM 841 C CA . ASP A 1 105 ? -0.014 2.830 -5.040 1.00 88.94 105 ASP A CA 1
ATOM 842 C C . ASP A 1 105 ? -1.354 2.268 -4.544 1.00 88.94 105 ASP A C 1
ATOM 844 O O . ASP A 1 105 ? -1.907 2.740 -3.544 1.00 88.94 105 ASP A O 1
ATOM 848 N N . MET A 1 106 ? -1.863 1.215 -5.194 1.00 91.50 106 MET A N 1
ATOM 849 C CA . MET A 1 106 ? -2.993 0.438 -4.676 1.00 91.50 106 MET A CA 1
ATOM 850 C C . MET A 1 106 ? -2.676 -0.148 -3.299 1.00 91.50 106 MET A C 1
ATOM 852 O O . MET A 1 106 ? -3.532 -0.125 -2.415 1.00 91.50 106 MET A O 1
ATOM 856 N N . TRP A 1 107 ? -1.442 -0.609 -3.080 1.00 93.62 107 TRP A N 1
ATOM 857 C CA . TRP A 1 107 ? -1.029 -1.164 -1.796 1.00 93.62 107 TRP A CA 1
ATOM 858 C C . TRP A 1 107 ? -1.016 -0.135 -0.671 1.00 93.62 107 TRP A C 1
ATOM 860 O O . TRP A 1 107 ? -1.492 -0.436 0.426 1.00 93.62 107 TRP A O 1
ATOM 870 N N . VAL A 1 108 ? -0.582 1.100 -0.938 1.00 90.62 108 VAL A N 1
ATOM 871 C CA . VAL A 1 108 ? -0.698 2.192 0.043 1.00 90.62 108 VAL A CA 1
ATOM 872 C C . VAL A 1 108 ? -2.165 2.420 0.421 1.00 90.62 108 VAL A C 1
ATOM 874 O O . VAL A 1 108 ? -2.498 2.451 1.605 1.00 90.62 108 VAL A O 1
ATOM 877 N N . LYS A 1 109 ? -3.060 2.523 -0.570 1.00 89.38 109 LYS A N 1
ATOM 878 C CA . LYS A 1 109 ? -4.494 2.779 -0.335 1.00 89.38 109 LYS A CA 1
ATOM 879 C C . LYS A 1 109 ? -5.172 1.650 0.439 1.00 89.38 109 LYS A C 1
ATOM 881 O O . LYS A 1 109 ? -5.902 1.917 1.390 1.00 89.38 109 LYS A O 1
ATOM 886 N N . LEU A 1 110 ? -4.907 0.397 0.073 1.00 91.75 110 LEU A N 1
ATOM 887 C CA . LEU A 1 110 ? -5.459 -0.778 0.757 1.00 91.75 110 LEU A CA 1
ATOM 888 C C . LEU A 1 110 ? -4.953 -0.892 2.198 1.00 91.75 110 LEU A C 1
ATOM 890 O O . LEU A 1 110 ? -5.726 -1.220 3.103 1.00 91.75 110 LEU A O 1
ATOM 894 N N . SER A 1 111 ? -3.679 -0.562 2.426 1.00 90.94 111 SER A N 1
ATOM 895 C CA . SER A 1 111 ? -3.110 -0.505 3.773 1.00 90.94 111 SER A CA 1
ATOM 896 C C . SER A 1 111 ? -3.795 0.579 4.605 1.00 90.94 111 SER A C 1
ATOM 898 O O . SER A 1 111 ? -4.145 0.331 5.757 1.00 90.94 111 SER A O 1
ATOM 900 N N . SER A 1 112 ? -4.014 1.770 4.035 1.00 88.94 112 SER A N 1
ATOM 901 C CA . SER A 1 112 ? -4.705 2.880 4.707 1.00 88.94 112 SER A CA 1
ATOM 902 C C . SER A 1 112 ? -6.165 2.559 5.027 1.00 88.94 112 SER A C 1
ATOM 904 O O . SER A 1 112 ? -6.601 2.801 6.147 1.00 88.94 112 SER A O 1
ATOM 906 N N . SER A 1 113 ? -6.900 1.942 4.099 1.00 89.06 113 SER A N 1
ATOM 907 C CA . SER A 1 113 ? -8.280 1.499 4.344 1.00 89.06 113 SER A CA 1
ATOM 908 C C . SER A 1 113 ? -8.362 0.452 5.458 1.00 89.06 113 SER A C 1
ATOM 910 O O . SER A 1 113 ? -9.250 0.509 6.302 1.00 89.06 113 SER A O 1
ATOM 912 N N . SER A 1 114 ? -7.402 -0.471 5.513 1.00 90.75 114 SER A N 1
ATOM 913 C CA . SER A 1 114 ? -7.358 -1.471 6.583 1.00 90.75 114 SER A CA 1
ATOM 914 C C . SER A 1 114 ? -7.044 -0.845 7.949 1.00 90.75 114 SER A C 1
ATOM 916 O O . SER A 1 114 ? -7.591 -1.289 8.952 1.00 90.75 114 SER A O 1
ATOM 918 N N . LYS A 1 115 ? -6.206 0.203 8.001 1.00 89.44 115 LYS A N 1
ATOM 919 C CA . LYS A 1 115 ? -5.962 0.962 9.239 1.00 89.44 115 LYS A CA 1
ATOM 920 C C . LYS A 1 115 ? -7.225 1.665 9.728 1.00 89.44 115 LYS A C 1
ATOM 922 O O . LYS A 1 115 ? -7.529 1.548 10.905 1.00 89.44 115 LYS A O 1
ATOM 927 N N . TYR A 1 116 ? -7.972 2.306 8.830 1.00 90.75 116 TYR A N 1
ATOM 928 C CA . TYR A 1 116 ? -9.238 2.957 9.176 1.00 90.75 116 TYR A CA 1
ATOM 929 C C . TYR A 1 116 ? -10.197 1.998 9.897 1.00 90.75 116 TYR A C 1
ATOM 931 O O . TYR A 1 116 ? -10.691 2.310 10.976 1.00 90.75 116 TYR A O 1
ATOM 939 N N . TRP A 1 117 ? -10.408 0.796 9.352 1.00 92.38 117 TRP A N 1
ATOM 940 C CA . TRP A 1 117 ? -11.292 -0.186 9.984 1.00 92.38 117 TRP A CA 1
ATOM 941 C C . TRP A 1 117 ? -10.752 -0.706 11.319 1.00 92.38 117 TRP A C 1
ATOM 943 O O . TRP A 1 117 ? -11.529 -0.905 12.249 1.00 92.38 117 TRP A O 1
ATOM 953 N N . GLN A 1 118 ? -9.436 -0.899 11.446 1.00 92.06 118 GLN A N 1
ATOM 954 C CA . GLN A 1 118 ? -8.827 -1.275 12.726 1.00 92.06 118 GLN A CA 1
ATOM 955 C C . GLN A 1 118 ? -9.049 -0.198 13.790 1.00 92.06 118 GLN A C 1
ATOM 957 O O . GLN A 1 118 ? -9.492 -0.530 14.885 1.00 92.06 118 GLN A O 1
ATOM 962 N N . GLU A 1 119 ? -8.802 1.070 13.454 1.00 90.19 119 GLU A N 1
ATOM 963 C CA . GLU A 1 119 ? -9.023 2.210 14.350 1.00 90.19 119 GLU A CA 1
ATOM 964 C C . GLU A 1 119 ? -10.504 2.323 14.732 1.00 90.19 119 GLU A C 1
ATOM 966 O O . GLU A 1 119 ? -10.815 2.463 15.910 1.00 90.19 119 GLU A O 1
ATOM 971 N N . ASN A 1 120 ? -11.426 2.139 13.781 1.00 92.62 120 ASN A N 1
ATOM 972 C CA . ASN A 1 120 ? -12.864 2.115 14.058 1.00 92.62 120 ASN A CA 1
ATOM 973 C C . ASN A 1 120 ? -13.237 1.080 15.135 1.00 92.62 120 ASN A C 1
ATOM 975 O O . ASN A 1 120 ? -13.924 1.396 16.107 1.00 92.62 120 ASN A O 1
ATOM 979 N N . TRP A 1 121 ? -12.755 -0.158 15.008 1.00 94.31 121 TRP A N 1
ATOM 980 C CA . TRP A 1 121 ? -13.013 -1.191 16.016 1.00 94.31 121 TRP A CA 1
ATOM 981 C C . TRP A 1 121 ? -12.286 -0.934 17.341 1.00 94.31 121 TRP A C 1
ATOM 983 O O . TRP A 1 121 ? -12.817 -1.280 18.394 1.00 94.31 121 TRP A O 1
ATOM 993 N N . GLU A 1 122 ? -11.116 -0.290 17.320 1.00 91.75 122 GLU A N 1
ATOM 994 C CA . GLU A 1 122 ? -10.441 0.184 18.535 1.00 91.75 122 GLU A CA 1
ATOM 995 C C . GLU A 1 122 ? -11.261 1.258 19.261 1.00 91.75 122 GLU A C 1
ATOM 997 O O . GLU A 1 122 ? -11.363 1.204 20.485 1.00 91.75 122 GLU A O 1
ATOM 1002 N N . TYR A 1 123 ? -11.937 2.156 18.539 1.00 92.00 123 TYR A N 1
ATOM 1003 C CA . TYR A 1 123 ? -12.859 3.123 19.139 1.00 92.00 123 TYR A CA 1
ATOM 1004 C C . TYR A 1 123 ? -14.066 2.455 19.799 1.00 92.00 123 TYR A C 1
ATOM 1006 O O . TYR A 1 123 ? -14.391 2.779 20.942 1.00 92.00 123 TYR A O 1
ATOM 1014 N N . HIS A 1 124 ? -14.688 1.474 19.134 1.00 93.69 124 HIS A N 1
ATOM 1015 C CA . HIS A 1 124 ? -15.765 0.685 19.741 1.00 93.69 124 HIS A CA 1
ATOM 1016 C C . HIS A 1 124 ? -15.315 0.024 21.052 1.00 93.69 124 HIS A C 1
ATOM 1018 O O . HIS A 1 124 ? -16.019 0.107 22.058 1.00 93.69 124 HIS A O 1
ATOM 1024 N N . ILE A 1 125 ? -14.125 -0.588 21.064 1.00 94.31 125 ILE A N 1
ATOM 1025 C CA . ILE A 1 125 ? -13.537 -1.197 22.267 1.00 94.31 125 ILE A CA 1
ATOM 1026 C C . ILE A 1 125 ? -13.312 -0.138 23.353 1.00 94.31 125 ILE A C 1
ATOM 1028 O O . ILE A 1 125 ? -13.720 -0.357 24.489 1.00 94.31 125 ILE A O 1
ATOM 1032 N N . ASN A 1 126 ? -12.733 1.018 23.015 1.00 92.19 126 ASN A N 1
ATOM 1033 C CA . ASN A 1 126 ? -12.430 2.087 23.973 1.00 92.19 126 ASN A CA 1
ATOM 1034 C C . ASN A 1 126 ? -13.679 2.666 24.658 1.00 92.19 126 ASN A C 1
ATOM 1036 O O . ASN A 1 126 ? -13.610 3.054 25.825 1.00 92.19 126 ASN A O 1
ATOM 1040 N N . ILE A 1 127 ? -14.808 2.753 23.949 1.00 91.94 127 ILE A N 1
ATOM 1041 C CA . ILE A 1 127 ? -16.078 3.226 24.523 1.00 91.94 127 ILE A CA 1
ATOM 1042 C C . ILE A 1 127 ? -16.722 2.140 25.396 1.00 91.94 127 ILE A C 1
ATOM 1044 O O . ILE A 1 127 ? -17.267 2.433 26.460 1.00 91.94 127 ILE A O 1
ATOM 1048 N N . LEU A 1 128 ? -16.674 0.883 24.950 1.00 94.12 128 LEU A N 1
ATOM 1049 C CA . LEU A 1 128 ? -17.291 -0.244 25.650 1.00 94.12 128 LEU A CA 1
ATOM 1050 C C . LEU A 1 128 ? -16.501 -0.674 26.899 1.00 94.12 128 LEU A C 1
ATOM 1052 O O . LEU A 1 128 ? -17.112 -1.136 27.864 1.00 94.12 128 LEU A O 1
ATOM 1056 N N . GLU A 1 129 ? -15.171 -0.513 26.909 1.00 93.69 129 GLU A N 1
ATOM 1057 C CA . GLU A 1 129 ? -14.314 -1.010 27.995 1.00 93.69 129 GLU A CA 1
ATOM 1058 C C . GLU A 1 129 ? -14.636 -0.383 29.353 1.00 93.69 129 GLU A C 1
ATOM 1060 O O . GLU A 1 129 ? -14.587 -1.085 30.363 1.00 93.69 129 GLU A O 1
ATOM 1065 N N . ASP A 1 130 ? -15.054 0.889 29.375 1.00 91.88 130 ASP A N 1
ATOM 1066 C CA . ASP A 1 130 ? -15.350 1.647 30.600 1.00 91.88 130 ASP A CA 1
ATOM 1067 C C . ASP A 1 130 ? -16.398 0.959 31.483 1.00 91.88 130 ASP A C 1
ATOM 1069 O O . ASP A 1 130 ? -16.366 1.082 32.708 1.00 91.88 130 ASP A O 1
ATOM 1073 N N . TYR A 1 131 ? -17.303 0.198 30.865 1.00 92.00 131 TYR A N 1
ATOM 1074 C CA . TYR A 1 131 ? -18.417 -0.470 31.534 1.00 92.00 131 TYR A CA 1
ATOM 1075 C C . TYR A 1 131 ? -18.194 -1.966 31.779 1.00 92.00 131 TYR A C 1
ATOM 1077 O O . TYR A 1 131 ? -19.003 -2.589 32.465 1.00 92.00 131 TYR A O 1
ATOM 1085 N N . ILE A 1 132 ? -17.129 -2.553 31.224 1.00 93.00 132 ILE A N 1
ATOM 1086 C CA . ILE A 1 132 ? -16.896 -4.005 31.263 1.00 93.00 132 ILE A CA 1
ATOM 1087 C C . ILE A 1 132 ? -15.550 -4.328 31.909 1.00 93.00 132 ILE A C 1
ATOM 1089 O O . ILE A 1 132 ? -15.504 -4.990 32.943 1.00 93.00 132 ILE A O 1
ATOM 1093 N N . SER A 1 133 ? -14.452 -3.878 31.300 1.00 90.88 133 SER A N 1
ATOM 1094 C CA . SER A 1 133 ? -13.082 -4.233 31.697 1.00 90.88 133 SER A CA 1
ATOM 1095 C C . SER A 1 133 ? -12.323 -3.099 32.390 1.00 90.88 133 SER A C 1
ATOM 1097 O O . SER A 1 133 ? -11.192 -3.303 32.832 1.00 90.88 133 SER A O 1
ATOM 1099 N N . GLY A 1 134 ? -12.916 -1.906 32.482 1.00 88.88 134 GLY A N 1
ATOM 1100 C CA . GLY A 1 134 ? -12.236 -0.684 32.903 1.00 88.88 134 GLY A CA 1
ATOM 1101 C C . GLY A 1 134 ? -11.253 -0.181 31.840 1.00 88.88 134 GLY A C 1
ATOM 1102 O O . GLY A 1 134 ? -11.364 -0.529 30.671 1.00 88.88 134 GLY A O 1
ATOM 1103 N N . ASN A 1 135 ? -10.252 0.602 32.255 1.00 87.69 135 ASN A N 1
ATOM 1104 C CA . ASN A 1 135 ? -9.340 1.342 31.364 1.00 87.69 135 ASN A CA 1
ATOM 1105 C C . ASN A 1 135 ? -8.183 0.510 30.763 1.00 87.69 135 ASN A C 1
ATOM 1107 O O . ASN A 1 135 ? -7.057 1.002 30.650 1.00 87.69 135 ASN A O 1
ATOM 1111 N N . LEU A 1 136 ? -8.393 -0.773 30.466 1.00 87.44 136 LEU A N 1
ATOM 1112 C CA . LEU A 1 136 ? -7.295 -1.684 30.129 1.00 87.44 136 LEU A CA 1
ATOM 1113 C C . LEU A 1 136 ? -6.548 -1.271 28.848 1.00 87.44 136 LEU A C 1
ATOM 1115 O O . LEU A 1 136 ? -5.315 -1.271 28.853 1.00 87.44 136 LEU A O 1
ATOM 1119 N N . HIS A 1 137 ? -7.251 -0.904 27.770 1.00 81.19 137 HIS A N 1
ATOM 1120 C CA . HIS A 1 137 ? -6.618 -0.510 26.500 1.00 81.19 137 HIS A CA 1
ATOM 1121 C C . HIS A 1 137 ? -6.095 0.926 26.516 1.00 81.19 137 HIS A C 1
ATOM 1123 O O . HIS A 1 137 ? -5.159 1.244 25.778 1.00 81.19 137 HIS A O 1
ATOM 1129 N N . LYS A 1 138 ? -6.635 1.779 27.393 1.00 84.38 138 LYS A N 1
ATOM 1130 C CA . LYS A 1 138 ? -6.211 3.180 27.557 1.00 84.38 138 LYS A CA 1
ATOM 1131 C C . LYS A 1 138 ? -4.898 3.340 28.330 1.00 84.38 138 LYS A C 1
ATOM 1133 O O . LYS A 1 138 ? -4.220 4.359 28.191 1.00 84.38 138 LYS A O 1
ATOM 1138 N N . ILE A 1 139 ? -4.513 2.361 29.154 1.00 87.31 139 ILE A N 1
ATOM 1139 C CA . ILE A 1 139 ? -3.298 2.447 29.976 1.00 87.31 139 ILE A CA 1
ATOM 1140 C C . ILE A 1 139 ? -2.052 2.110 29.143 1.00 87.31 139 ILE A C 1
ATOM 1142 O O . ILE A 1 139 ? -1.924 1.037 28.551 1.00 87.31 139 ILE A O 1
ATOM 1146 N N . HIS A 1 140 ? -1.073 3.019 29.142 1.00 82.94 140 HIS A N 1
ATOM 1147 C CA . HIS A 1 140 ? 0.214 2.829 28.472 1.00 82.94 140 HIS A CA 1
ATOM 1148 C C . HIS A 1 140 ? 1.382 3.138 29.410 1.00 82.94 140 HIS A C 1
ATOM 1150 O O . HIS A 1 140 ? 1.501 4.239 29.949 1.00 82.94 140 HIS A O 1
ATOM 1156 N N . PHE A 1 141 ? 2.296 2.180 29.557 1.00 86.25 141 PHE A N 1
ATOM 1157 C CA . PHE A 1 141 ? 3.528 2.377 30.315 1.00 86.25 141 PHE A CA 1
ATOM 1158 C C . PHE A 1 141 ? 4.601 3.010 29.427 1.00 86.25 141 PHE A C 1
ATOM 1160 O O . PHE A 1 141 ? 4.928 2.489 28.361 1.00 86.25 141 PHE A O 1
ATOM 1167 N N . HIS A 1 142 ? 5.188 4.119 29.877 1.00 83.56 142 HIS A N 1
ATOM 1168 C CA . HIS A 1 142 ? 6.358 4.717 29.242 1.00 83.56 142 HIS A CA 1
ATOM 1169 C C . HIS A 1 142 ? 7.421 5.056 30.288 1.00 83.56 142 HIS A C 1
ATOM 1171 O O . HIS A 1 142 ? 7.121 5.267 31.459 1.00 83.56 142 HIS A O 1
ATOM 1177 N N . ASN A 1 143 ? 8.684 5.068 29.865 1.00 82.44 143 ASN A N 1
ATOM 1178 C CA . ASN A 1 143 ? 9.800 5.389 30.744 1.00 82.44 143 ASN A CA 1
ATOM 1179 C C . ASN A 1 143 ? 10.072 6.899 30.715 1.00 82.44 143 ASN A C 1
ATOM 1181 O O . ASN A 1 143 ? 10.460 7.423 29.672 1.00 82.44 143 ASN A O 1
ATOM 1185 N N . ASN A 1 144 ? 9.950 7.559 31.868 1.00 80.88 144 ASN A N 1
ATOM 1186 C CA . ASN A 1 144 ? 10.182 8.999 32.031 1.00 80.88 144 ASN A CA 1
ATOM 1187 C C . ASN A 1 144 ? 11.614 9.438 31.673 1.00 80.88 144 ASN A C 1
ATOM 1189 O O . ASN A 1 144 ? 11.840 10.600 31.352 1.00 80.88 144 ASN A O 1
ATOM 1193 N N . SER A 1 145 ? 12.594 8.527 31.700 1.00 84.88 145 SER A N 1
ATOM 1194 C CA . SER A 1 145 ? 13.984 8.819 31.326 1.00 84.88 145 SER A CA 1
ATOM 1195 C C . SER A 1 145 ? 14.206 8.923 29.812 1.00 84.88 145 SER A C 1
ATOM 1197 O O . SER A 1 145 ? 15.314 9.241 29.382 1.00 84.88 145 SER A O 1
ATOM 1199 N N . LYS A 1 146 ? 13.199 8.618 28.983 1.00 80.12 146 LYS A N 1
ATOM 1200 C CA . LYS A 1 146 ? 13.289 8.688 27.519 1.00 80.12 146 LYS A CA 1
ATOM 1201 C C . LYS A 1 146 ? 12.180 9.584 26.963 1.00 80.12 146 LYS A C 1
ATOM 1203 O O . LYS A 1 146 ? 11.069 9.567 27.485 1.00 80.12 146 LYS A O 1
ATOM 1208 N N . PRO A 1 147 ? 12.441 10.331 25.875 1.00 77.81 147 PRO A N 1
ATOM 1209 C CA . PRO A 1 147 ? 11.393 11.103 25.224 1.00 77.81 147 PRO A CA 1
ATOM 1210 C C . PRO A 1 147 ? 10.283 10.166 24.736 1.00 77.81 147 PRO A C 1
ATOM 1212 O O . PRO A 1 147 ? 10.560 9.170 24.060 1.00 77.81 147 PRO A O 1
ATOM 1215 N N . TYR A 1 148 ? 9.033 10.499 25.062 1.00 76.44 148 TYR A N 1
ATOM 1216 C CA . TYR A 1 148 ? 7.865 9.739 24.629 1.00 76.44 148 TYR A CA 1
ATOM 1217 C C . TYR A 1 148 ? 7.747 9.787 23.099 1.00 76.44 148 TYR A C 1
ATOM 1219 O O . TYR A 1 148 ? 7.520 10.843 22.507 1.00 76.44 148 TYR A O 1
ATOM 1227 N N . LYS A 1 149 ? 7.944 8.640 22.442 1.00 76.62 149 LYS A N 1
ATOM 1228 C CA . LYS A 1 149 ? 7.777 8.474 20.992 1.00 76.62 149 LYS A CA 1
ATOM 1229 C C . LYS A 1 149 ? 6.997 7.195 20.716 1.00 76.62 149 LYS A C 1
ATOM 1231 O O . LYS A 1 149 ? 7.503 6.103 20.963 1.00 76.62 149 LYS A O 1
ATOM 1236 N N . ARG A 1 150 ? 5.788 7.334 20.166 1.00 75.12 150 ARG A N 1
ATOM 1237 C CA . ARG A 1 150 ? 4.971 6.214 19.688 1.00 75.12 150 ARG A CA 1
ATOM 1238 C C . ARG A 1 150 ? 5.184 6.055 18.188 1.00 75.12 150 ARG A C 1
ATOM 1240 O O . ARG A 1 150 ? 4.893 6.965 17.418 1.00 75.12 150 ARG A O 1
ATOM 1247 N N . TYR A 1 151 ? 5.711 4.907 17.779 1.00 77.56 151 TYR A N 1
ATOM 1248 C CA . TYR A 1 151 ? 5.793 4.555 16.367 1.00 77.56 151 TYR A CA 1
ATOM 1249 C C . TYR A 1 151 ? 4.555 3.752 15.987 1.00 77.56 151 TYR A C 1
ATOM 1251 O O . TYR A 1 151 ? 4.253 2.743 16.621 1.00 77.56 151 TYR A O 1
ATOM 1259 N N . SER A 1 152 ? 3.846 4.188 14.948 1.00 82.50 152 SER A N 1
ATOM 1260 C CA . SER A 1 152 ? 2.799 3.374 14.339 1.00 82.50 152 SER A CA 1
ATOM 1261 C C . SER A 1 152 ? 3.445 2.387 13.370 1.00 82.50 152 SER A C 1
ATOM 1263 O O . SER A 1 152 ? 4.150 2.790 12.440 1.00 82.50 152 SER A O 1
ATOM 1265 N N . ILE A 1 153 ? 3.197 1.091 13.578 1.00 85.38 153 ILE A N 1
ATOM 1266 C CA . ILE A 1 153 ? 3.639 0.027 12.661 1.00 85.38 153 ILE A CA 1
ATOM 1267 C C . ILE A 1 153 ? 3.139 0.327 11.247 1.00 85.38 153 ILE A C 1
ATOM 1269 O O . ILE A 1 153 ? 3.892 0.213 10.279 1.00 85.38 153 ILE A O 1
ATOM 1273 N N . HIS A 1 154 ? 1.893 0.787 11.141 1.00 86.88 154 HIS A N 1
ATOM 1274 C CA . HIS A 1 154 ? 1.303 1.174 9.875 1.00 86.88 154 HIS A CA 1
ATOM 1275 C C . HIS A 1 154 ? 2.094 2.291 9.187 1.00 86.88 154 HIS A C 1
ATOM 1277 O O . HIS A 1 154 ? 2.377 2.174 8.001 1.00 86.88 154 HIS A O 1
ATOM 1283 N N . ASP A 1 155 ? 2.504 3.347 9.895 1.00 84.69 155 ASP A N 1
ATOM 1284 C CA . ASP A 1 155 ? 3.224 4.471 9.275 1.00 84.69 155 ASP A CA 1
ATOM 1285 C C . ASP A 1 155 ? 4.600 4.054 8.738 1.00 84.69 155 ASP A C 1
ATOM 1287 O O . ASP A 1 155 ? 5.037 4.527 7.679 1.00 84.69 155 ASP A O 1
ATOM 1291 N N . ILE A 1 156 ? 5.279 3.146 9.447 1.00 87.31 156 ILE A N 1
ATOM 1292 C CA . ILE A 1 156 ? 6.537 2.543 8.995 1.00 87.31 156 ILE A CA 1
ATOM 1293 C C . ILE A 1 156 ? 6.280 1.720 7.732 1.00 87.31 156 ILE A C 1
ATOM 1295 O O . ILE A 1 156 ? 6.946 1.920 6.716 1.00 87.31 156 ILE A O 1
ATOM 1299 N N . PHE A 1 157 ? 5.275 0.849 7.759 1.00 89.44 157 PHE A N 1
ATOM 1300 C CA . PHE A 1 157 ? 4.928 -0.009 6.632 1.00 89.44 157 PHE A CA 1
ATOM 1301 C C . PHE A 1 157 ? 4.518 0.794 5.389 1.00 89.44 157 PHE A C 1
ATOM 1303 O O . PHE A 1 157 ? 5.069 0.608 4.305 1.00 89.44 157 PHE A O 1
ATOM 1310 N N . ASN A 1 158 ? 3.660 1.798 5.557 1.00 88.81 158 ASN A N 1
ATOM 1311 C CA . ASN A 1 158 ? 3.265 2.725 4.498 1.00 88.81 158 ASN A CA 1
ATOM 1312 C C . ASN A 1 158 ? 4.421 3.595 3.988 1.00 88.81 158 ASN A C 1
ATOM 1314 O O . ASN A 1 158 ? 4.333 4.190 2.910 1.00 88.81 158 ASN A O 1
ATOM 1318 N N . THR A 1 159 ? 5.500 3.730 4.759 1.00 87.94 159 THR A N 1
ATOM 1319 C CA . THR A 1 159 ? 6.739 4.348 4.281 1.00 87.94 159 THR A CA 1
ATOM 1320 C C . THR A 1 159 ? 7.526 3.372 3.413 1.00 87.94 159 THR A C 1
ATOM 1322 O O . THR A 1 159 ? 7.997 3.783 2.356 1.00 87.94 159 THR A O 1
ATOM 1325 N N . ILE A 1 160 ? 7.611 2.095 3.794 1.00 91.06 160 ILE A N 1
ATOM 1326 C CA . ILE A 1 160 ? 8.259 1.041 2.998 1.00 91.06 160 ILE A CA 1
ATOM 1327 C C . ILE A 1 160 ? 7.579 0.899 1.632 1.00 91.06 160 ILE A C 1
ATOM 1329 O O . ILE A 1 160 ? 8.261 0.997 0.613 1.00 91.06 160 ILE A O 1
ATOM 1333 N N . ILE A 1 161 ? 6.249 0.765 1.587 1.00 91.44 161 ILE A N 1
ATOM 1334 C CA . ILE A 1 161 ? 5.505 0.613 0.322 1.00 91.44 161 ILE A CA 1
ATOM 1335 C C . ILE A 1 161 ? 5.763 1.799 -0.616 1.00 91.44 161 ILE A C 1
ATOM 1337 O O . ILE A 1 161 ? 6.026 1.622 -1.803 1.00 91.44 161 ILE A O 1
ATOM 1341 N N . ARG A 1 162 ? 5.783 3.028 -0.088 1.00 88.12 162 ARG A N 1
ATOM 1342 C CA . ARG A 1 162 ? 6.103 4.213 -0.898 1.00 88.12 162 ARG A CA 1
ATOM 1343 C C . ARG A 1 162 ? 7.515 4.181 -1.467 1.00 88.12 162 ARG A C 1
ATOM 1345 O O . ARG A 1 162 ? 7.723 4.620 -2.591 1.00 88.12 162 ARG A O 1
ATOM 1352 N N . ARG A 1 163 ? 8.498 3.661 -0.724 1.00 89.56 163 ARG A N 1
ATOM 1353 C CA . ARG A 1 163 ? 9.854 3.466 -1.265 1.00 89.56 163 ARG A CA 1
ATOM 1354 C C . ARG A 1 163 ? 9.860 2.446 -2.401 1.00 89.56 163 ARG A C 1
ATOM 1356 O O . ARG A 1 163 ? 10.575 2.664 -3.370 1.00 89.56 163 ARG A O 1
ATOM 1363 N N . VAL A 1 164 ? 9.034 1.403 -2.325 1.00 92.44 164 VAL A N 1
ATOM 1364 C CA . VAL A 1 164 ? 8.839 0.459 -3.436 1.00 92.44 164 VAL A CA 1
ATOM 1365 C C . VAL A 1 164 ? 8.236 1.166 -4.658 1.00 92.44 164 VAL A C 1
ATOM 1367 O O . VAL A 1 164 ? 8.770 1.011 -5.752 1.00 92.44 164 VAL A O 1
ATOM 1370 N N . SER A 1 165 ? 7.223 2.025 -4.484 1.00 90.81 165 SER A N 1
ATOM 1371 C CA . SER A 1 165 ? 6.664 2.837 -5.586 1.00 90.81 165 SER A CA 1
ATOM 1372 C C . SER A 1 165 ? 7.724 3.746 -6.239 1.00 90.81 165 SER A C 1
ATOM 1374 O O . SER A 1 165 ? 7.841 3.798 -7.462 1.00 90.81 165 SER A O 1
ATOM 1376 N N . VAL A 1 166 ? 8.596 4.383 -5.440 1.00 89.12 166 VAL A N 1
ATOM 1377 C CA . VAL A 1 166 ? 9.732 5.187 -5.950 1.00 89.12 166 VAL A CA 1
ATOM 1378 C C . VAL A 1 166 ? 10.676 4.343 -6.813 1.00 89.12 166 VAL A C 1
ATOM 1380 O O . VAL A 1 166 ? 11.130 4.804 -7.860 1.00 89.12 166 VAL A O 1
ATOM 1383 N N . ILE A 1 167 ? 10.986 3.118 -6.378 1.00 92.56 167 ILE A N 1
ATOM 1384 C CA . ILE A 1 167 ? 11.849 2.199 -7.130 1.00 92.56 167 ILE A CA 1
ATOM 1385 C C . ILE A 1 167 ? 11.207 1.870 -8.480 1.00 92.56 167 ILE A C 1
ATOM 1387 O O . ILE A 1 167 ? 11.886 1.944 -9.500 1.00 92.56 167 ILE A O 1
ATOM 1391 N N . TRP A 1 168 ? 9.900 1.605 -8.516 1.00 94.69 168 TRP A N 1
ATOM 1392 C CA . TRP A 1 168 ? 9.181 1.348 -9.765 1.00 94.69 168 TRP A CA 1
ATOM 1393 C C . TRP A 1 168 ? 9.206 2.530 -10.732 1.00 94.69 168 TRP A C 1
ATOM 1395 O O . TRP A 1 168 ? 9.449 2.335 -11.924 1.00 94.69 168 TRP A O 1
ATOM 1405 N N . TRP A 1 169 ? 9.047 3.756 -10.230 1.00 91.00 169 TRP A N 1
ATOM 1406 C CA . TRP A 1 169 ? 9.217 4.963 -11.040 1.00 91.00 169 TRP A CA 1
ATOM 1407 C C . TRP A 1 169 ? 10.623 5.072 -11.623 1.00 91.00 169 TRP A C 1
ATOM 1409 O O . TRP A 1 169 ? 10.782 5.356 -12.809 1.00 91.00 169 TRP A O 1
ATOM 1419 N N . PHE A 1 170 ? 11.651 4.804 -10.819 1.00 90.12 170 PHE A N 1
ATOM 1420 C CA . PHE A 1 170 ? 13.033 4.827 -11.286 1.00 90.12 170 PHE A CA 1
ATOM 1421 C C . PHE A 1 170 ? 13.289 3.766 -12.368 1.00 90.12 170 PHE A C 1
ATOM 1423 O O . PHE A 1 170 ? 13.852 4.073 -13.420 1.00 90.12 170 PHE A O 1
ATOM 1430 N N . THR A 1 171 ? 12.800 2.541 -12.166 1.00 92.69 171 THR A N 1
ATOM 1431 C CA . THR A 1 171 ? 12.859 1.462 -13.162 1.00 92.69 171 THR A CA 1
ATOM 1432 C C . THR A 1 171 ? 12.126 1.832 -14.451 1.00 92.69 171 THR A C 1
ATOM 1434 O O . THR A 1 171 ? 12.613 1.529 -15.543 1.00 92.69 171 THR A O 1
ATOM 1437 N N . SER A 1 172 ? 10.989 2.521 -14.344 1.00 92.00 172 SER A N 1
ATOM 1438 C CA . SER A 1 172 ? 10.213 3.005 -15.486 1.00 92.00 172 SER A CA 1
ATOM 1439 C C . SER A 1 172 ? 10.963 4.058 -16.288 1.00 92.00 172 SER A C 1
ATOM 1441 O O . SER A 1 172 ? 11.069 3.945 -17.507 1.00 92.00 172 SER A O 1
ATOM 1443 N N . ILE A 1 173 ? 11.600 5.012 -15.609 1.00 88.69 173 ILE A N 1
ATOM 1444 C CA . ILE A 1 173 ? 12.445 6.024 -16.246 1.00 88.69 173 ILE A CA 1
ATOM 1445 C C . ILE A 1 173 ? 13.618 5.365 -16.988 1.00 88.69 173 ILE A C 1
ATOM 1447 O O . ILE A 1 173 ? 13.843 5.662 -18.161 1.00 88.69 173 ILE A O 1
ATOM 1451 N N . ILE A 1 174 ? 14.331 4.422 -16.359 1.00 90.31 174 ILE A N 1
ATOM 1452 C CA . ILE A 1 174 ? 15.424 3.684 -17.018 1.00 90.31 174 ILE A CA 1
ATOM 1453 C C . ILE A 1 174 ? 14.909 2.904 -18.236 1.00 90.31 174 ILE A C 1
ATOM 1455 O O . ILE A 1 174 ? 15.519 2.939 -19.308 1.00 90.31 174 ILE A O 1
ATOM 1459 N N . SER A 1 175 ? 13.779 2.211 -18.096 1.00 92.31 175 SER A N 1
ATOM 1460 C CA . SER A 1 175 ? 13.177 1.431 -19.185 1.00 92.31 175 SER A CA 1
ATOM 1461 C C . SER A 1 175 ? 12.743 2.329 -20.350 1.00 92.31 175 SER A C 1
ATOM 1463 O O . SER A 1 175 ? 12.922 1.976 -21.512 1.00 92.31 175 SER A O 1
ATOM 1465 N N . PHE A 1 176 ? 12.254 3.534 -20.055 1.00 89.69 176 PHE A N 1
ATOM 1466 C CA . PHE A 1 176 ? 11.907 4.529 -21.064 1.00 89.69 176 PHE A CA 1
ATOM 1467 C C . PHE A 1 176 ? 13.143 5.013 -21.834 1.00 89.69 176 PHE A C 1
ATOM 1469 O O . PHE A 1 176 ? 13.160 4.974 -23.063 1.00 89.69 176 PHE A O 1
ATOM 1476 N N . PHE A 1 177 ? 14.215 5.402 -21.135 1.00 87.94 177 PHE A N 1
ATOM 1477 C CA . PHE A 1 177 ? 15.453 5.840 -21.789 1.00 87.94 177 PHE A CA 1
ATOM 1478 C C . PHE A 1 177 ? 16.095 4.734 -22.634 1.00 87.94 177 PHE A C 1
ATOM 1480 O O . PHE A 1 177 ? 16.551 4.991 -23.748 1.00 87.94 177 PHE A O 1
ATOM 1487 N N . THR A 1 178 ? 16.106 3.495 -22.139 1.00 88.81 178 THR A N 1
ATOM 1488 C CA . THR A 1 178 ? 16.646 2.345 -22.886 1.00 88.81 178 THR A CA 1
ATOM 1489 C C . THR A 1 178 ? 15.811 2.011 -24.121 1.00 88.81 178 THR A C 1
ATOM 1491 O O . THR A 1 178 ? 16.383 1.725 -25.175 1.00 88.81 178 THR A O 1
ATOM 1494 N N . PHE A 1 179 ? 14.483 2.113 -24.038 1.00 89.06 179 PHE A N 1
ATOM 1495 C CA . PHE A 1 179 ? 13.573 1.936 -25.172 1.00 89.06 179 PHE A CA 1
ATOM 1496 C C . PHE A 1 179 ? 13.839 2.958 -26.276 1.00 89.06 179 PHE A C 1
ATOM 1498 O O . PHE A 1 179 ? 14.073 2.603 -27.432 1.00 89.06 179 PHE A O 1
ATOM 1505 N N . ILE A 1 180 ? 13.879 4.228 -25.893 1.00 84.94 180 ILE A N 1
ATOM 1506 C CA . ILE A 1 180 ? 14.141 5.350 -26.785 1.00 84.94 180 ILE A CA 1
ATOM 1507 C C . ILE A 1 180 ? 15.520 5.235 -27.446 1.00 84.94 180 ILE A C 1
ATOM 1509 O O . ILE A 1 180 ? 15.627 5.378 -28.665 1.00 84.94 180 ILE A O 1
ATOM 1513 N N . ASN A 1 181 ? 16.563 4.918 -26.672 1.00 85.56 181 ASN A N 1
ATOM 1514 C CA . ASN A 1 181 ? 17.909 4.715 -27.207 1.00 85.56 181 ASN A CA 1
ATOM 1515 C C . ASN A 1 181 ? 17.944 3.542 -28.202 1.00 85.56 181 ASN A C 1
ATOM 1517 O O . ASN A 1 181 ? 18.542 3.647 -29.268 1.00 85.56 181 ASN A O 1
ATOM 1521 N N . SER A 1 182 ? 17.246 2.445 -27.900 1.00 85.88 182 SER A N 1
ATOM 1522 C CA . SER A 1 182 ? 17.179 1.280 -28.792 1.00 85.88 182 SER A CA 1
ATOM 1523 C C . SER A 1 182 ? 16.484 1.606 -30.118 1.00 85.88 182 SER A C 1
ATOM 1525 O O . SER A 1 182 ? 16.960 1.188 -31.172 1.00 85.88 182 SER A O 1
ATOM 1527 N N . ILE A 1 183 ? 15.408 2.403 -30.091 1.00 81.56 183 ILE A N 1
ATOM 1528 C CA . ILE A 1 183 ? 14.736 2.881 -31.311 1.00 81.56 183 ILE A CA 1
ATOM 1529 C C . ILE A 1 183 ? 15.652 3.798 -32.122 1.00 81.56 183 ILE A C 1
ATOM 1531 O O . ILE A 1 183 ? 15.726 3.657 -33.344 1.00 81.56 183 ILE A O 1
ATOM 1535 N N . ALA A 1 184 ? 16.332 4.738 -31.462 1.00 79.50 184 ALA A N 1
ATOM 1536 C CA . ALA A 1 184 ? 17.238 5.666 -32.128 1.00 79.50 184 ALA A CA 1
ATOM 1537 C C . ALA A 1 184 ? 18.364 4.907 -32.845 1.00 79.50 184 ALA A C 1
ATOM 1539 O O . ALA A 1 184 ? 18.555 5.088 -34.043 1.00 79.50 184 ALA A O 1
ATOM 1540 N N . GLN A 1 185 ? 19.035 3.982 -32.154 1.00 76.38 185 GLN A N 1
ATOM 1541 C CA . GLN A 1 185 ? 20.122 3.178 -32.724 1.00 76.38 185 GLN A CA 1
ATOM 1542 C C . GLN A 1 185 ? 19.655 2.247 -33.855 1.00 76.38 185 GLN A C 1
ATOM 1544 O O . GLN A 1 185 ? 20.356 2.100 -34.857 1.00 76.38 185 GLN A O 1
ATOM 1549 N N . GLY A 1 186 ? 18.459 1.655 -33.739 1.00 72.75 186 GLY A N 1
ATOM 1550 C CA . GLY A 1 186 ? 17.869 0.839 -34.806 1.00 72.75 186 GLY A CA 1
ATOM 1551 C C . GLY A 1 186 ? 17.654 1.638 -36.095 1.00 72.75 186 GLY A C 1
ATOM 1552 O O . GLY A 1 186 ? 18.108 1.228 -37.162 1.00 72.75 186 GLY A O 1
ATOM 1553 N N . LYS A 1 187 ? 17.055 2.832 -35.983 1.00 69.31 187 LYS A N 1
ATOM 1554 C CA . LYS A 1 187 ? 16.845 3.745 -37.120 1.00 69.31 187 LYS A CA 1
ATOM 1555 C C . LYS A 1 187 ? 18.155 4.274 -37.700 1.00 69.31 187 LYS A C 1
ATOM 1557 O O . LYS A 1 187 ? 18.285 4.329 -38.919 1.00 69.31 187 LYS A O 1
ATOM 1562 N N . ILE A 1 188 ? 19.119 4.628 -36.847 1.00 59.78 188 ILE A N 1
ATOM 1563 C CA . ILE A 1 188 ? 20.456 5.078 -37.262 1.00 59.78 188 ILE A CA 1
ATOM 1564 C C . ILE A 1 188 ? 21.157 3.977 -38.066 1.00 59.78 188 ILE A C 1
ATOM 1566 O O . ILE A 1 188 ? 21.682 4.253 -39.139 1.00 59.78 188 ILE A O 1
ATOM 1570 N N . THR A 1 189 ? 21.110 2.721 -37.613 1.00 59.56 189 THR A N 1
ATOM 1571 C CA . THR A 1 189 ? 21.737 1.591 -38.323 1.00 59.56 189 THR A CA 1
ATOM 1572 C C . THR A 1 189 ? 21.104 1.367 -39.703 1.00 59.56 189 THR A C 1
ATOM 1574 O O . THR A 1 189 ? 21.823 1.199 -40.685 1.00 59.56 189 THR A O 1
ATOM 1577 N N . GLU A 1 190 ? 19.772 1.435 -39.813 1.00 61.12 190 GLU A N 1
ATOM 1578 C CA . GLU A 1 190 ? 19.072 1.325 -41.104 1.00 61.12 190 GLU A CA 1
ATOM 1579 C C . GLU A 1 190 ? 19.326 2.526 -42.040 1.00 61.12 190 GLU A C 1
ATOM 1581 O O . GLU A 1 190 ? 19.364 2.354 -43.261 1.00 61.12 190 GLU A O 1
ATOM 1586 N N . ARG A 1 191 ? 19.522 3.740 -41.500 1.00 55.19 191 ARG A N 1
ATOM 1587 C CA . ARG A 1 191 ? 19.779 4.970 -42.278 1.00 55.19 191 ARG A CA 1
ATOM 1588 C C . ARG A 1 191 ? 21.238 5.195 -42.658 1.00 55.19 191 ARG A C 1
ATOM 1590 O O . ARG A 1 191 ? 21.472 5.720 -43.742 1.00 55.19 191 ARG A O 1
ATOM 1597 N N . ILE A 1 192 ? 22.215 4.772 -41.850 1.00 56.50 192 ILE A N 1
ATOM 1598 C CA . ILE A 1 192 ? 23.645 4.797 -42.223 1.00 56.50 192 ILE A CA 1
ATOM 1599 C C . ILE A 1 192 ? 23.868 3.997 -43.517 1.00 56.50 192 ILE A C 1
ATOM 1601 O O . ILE A 1 192 ? 24.665 4.398 -44.361 1.00 56.50 192 ILE A O 1
ATOM 1605 N N . ILE A 1 193 ? 23.086 2.934 -43.734 1.00 56.44 193 ILE A N 1
ATOM 1606 C CA . ILE A 1 193 ? 23.093 2.135 -44.969 1.00 56.44 193 ILE A CA 1
ATOM 1607 C C . ILE A 1 193 ? 22.540 2.921 -46.185 1.00 56.44 193 ILE A C 1
ATOM 1609 O O . ILE A 1 193 ? 22.832 2.558 -47.322 1.00 56.44 193 ILE A O 1
ATOM 1613 N N . LYS A 1 194 ? 21.782 4.013 -45.987 1.00 62.00 194 LYS A N 1
ATOM 1614 C CA . LYS A 1 194 ? 21.091 4.781 -47.050 1.00 62.00 194 LYS A CA 1
ATOM 1615 C C . LYS A 1 194 ? 21.552 6.237 -47.262 1.00 62.00 194 LYS A C 1
ATOM 1617 O O . LYS A 1 194 ? 20.977 6.916 -48.102 1.00 62.00 194 LYS A O 1
ATOM 1622 N N . THR A 1 195 ? 22.626 6.673 -46.604 1.00 57.28 195 THR A N 1
ATOM 1623 C CA . THR A 1 195 ? 23.319 7.965 -46.817 1.00 57.28 195 THR A CA 1
ATOM 1624 C C . THR A 1 195 ? 22.640 9.248 -46.274 1.00 57.28 195 THR A C 1
ATOM 1626 O O . THR A 1 195 ? 21.456 9.512 -46.439 1.00 57.28 195 THR A O 1
ATOM 1629 N N . THR A 1 196 ? 23.513 10.020 -45.616 1.00 55.03 196 THR A N 1
ATOM 1630 C CA . THR A 1 196 ? 23.627 11.413 -45.136 1.00 55.03 196 THR A CA 1
ATOM 1631 C C . THR A 1 196 ? 22.513 12.461 -45.363 1.00 55.03 196 THR A C 1
ATOM 1633 O O . THR A 1 196 ? 22.523 13.174 -46.360 1.00 55.03 196 THR A O 1
ATOM 1636 N N . GLU A 1 197 ? 21.720 12.740 -44.317 1.00 59.12 197 GLU A N 1
ATOM 1637 C CA . GLU A 1 197 ? 21.205 14.092 -44.007 1.00 59.12 197 GLU A CA 1
ATOM 1638 C C . GLU A 1 197 ? 21.330 14.377 -42.495 1.00 59.12 197 GLU A C 1
ATOM 1640 O O . GLU A 1 197 ? 20.583 13.853 -41.673 1.00 59.12 197 GLU A O 1
ATOM 1645 N N . MET A 1 198 ? 22.292 15.226 -42.118 1.00 57.53 198 MET A N 1
ATOM 1646 C CA . MET A 1 198 ? 22.668 15.526 -40.723 1.00 57.53 198 MET A CA 1
ATOM 1647 C C . MET A 1 198 ? 21.614 16.347 -39.946 1.00 57.53 198 MET A C 1
ATOM 1649 O O . MET A 1 198 ? 21.613 16.350 -38.717 1.00 57.53 198 MET A O 1
ATOM 1653 N N . SER A 1 199 ? 20.700 17.038 -40.635 1.00 62.59 199 SER A N 1
ATOM 1654 C CA . SER A 1 199 ? 19.688 17.908 -40.014 1.00 62.59 199 SER A CA 1
ATOM 1655 C C . SER A 1 199 ? 18.540 17.126 -39.364 1.00 62.59 199 SER A C 1
ATOM 1657 O O . SER A 1 199 ? 18.088 17.499 -38.284 1.00 62.59 199 SER A O 1
ATOM 1659 N N . GLN A 1 200 ? 18.092 16.019 -39.967 1.00 62.25 200 GLN A N 1
ATOM 1660 C CA . GLN A 1 200 ? 16.956 15.236 -39.462 1.00 62.25 200 GLN A CA 1
ATOM 1661 C C . GLN A 1 200 ? 17.269 14.495 -38.149 1.00 62.25 200 GLN A C 1
ATOM 1663 O O . GLN A 1 200 ? 16.380 14.316 -37.315 1.00 62.25 200 GLN A O 1
ATOM 1668 N N . GLU A 1 201 ? 18.528 14.107 -37.936 1.00 63.41 201 GLU A N 1
ATOM 1669 C CA . GLU A 1 201 ? 18.981 13.417 -36.719 1.00 63.41 201 GLU A CA 1
ATOM 1670 C C . GLU A 1 201 ? 18.915 14.328 -35.483 1.00 63.41 201 GLU A C 1
ATOM 1672 O O . GLU A 1 201 ? 18.494 13.898 -34.406 1.00 63.41 201 GLU A O 1
ATOM 1677 N N . LEU A 1 202 ? 19.242 15.617 -35.645 1.00 66.06 202 LEU A N 1
ATOM 1678 C CA . LEU A 1 202 ? 19.179 16.597 -34.559 1.00 66.06 202 LEU A CA 1
ATOM 1679 C C . LEU A 1 202 ? 17.734 16.829 -34.092 1.00 66.06 202 LEU A C 1
ATOM 1681 O O . LEU A 1 202 ? 17.472 16.896 -32.891 1.00 66.06 202 LEU A O 1
ATOM 1685 N N . PHE A 1 203 ? 16.787 16.903 -35.035 1.00 66.75 203 PHE A N 1
ATOM 1686 C CA . PHE A 1 203 ? 15.364 17.065 -34.724 1.00 66.75 203 PHE A CA 1
ATOM 1687 C C . PHE A 1 203 ? 14.782 15.837 -34.021 1.00 66.75 203 PHE A C 1
ATOM 1689 O O . PHE A 1 203 ? 14.028 15.983 -33.058 1.00 66.75 203 PHE A O 1
ATOM 1696 N N . LEU A 1 204 ? 15.154 14.627 -34.453 1.00 68.94 204 LEU A N 1
ATOM 1697 C CA . LEU A 1 204 ? 14.689 13.396 -33.816 1.00 68.94 204 LEU A CA 1
ATOM 1698 C C . LEU A 1 204 ? 15.249 13.252 -32.394 1.00 68.94 204 LEU A C 1
ATOM 1700 O O . LEU A 1 204 ? 14.496 12.928 -31.474 1.00 68.94 204 LEU A O 1
ATOM 1704 N N . ALA A 1 205 ? 16.537 13.548 -32.198 1.00 69.19 205 ALA A N 1
ATOM 1705 C CA . ALA A 1 205 ? 17.172 13.542 -30.882 1.00 69.19 205 ALA A CA 1
ATOM 1706 C C . ALA A 1 205 ? 16.552 14.588 -29.938 1.00 69.19 205 ALA A C 1
ATOM 1708 O O . ALA A 1 205 ? 16.253 14.276 -28.784 1.00 69.19 205 ALA A O 1
ATOM 1709 N N . ALA A 1 206 ? 16.288 15.804 -30.427 1.00 74.19 206 ALA A N 1
ATOM 1710 C CA . ALA A 1 206 ? 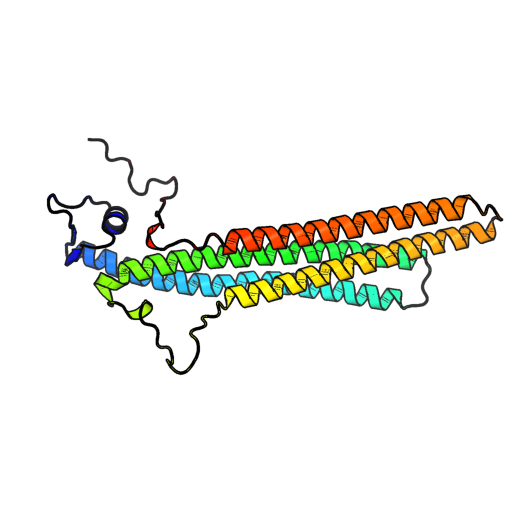15.631 16.853 -29.648 1.00 74.19 206 ALA A CA 1
ATOM 1711 C C . ALA A 1 206 ? 14.194 16.471 -29.247 1.00 74.19 206 ALA A C 1
ATOM 1713 O O . ALA A 1 206 ? 13.805 16.661 -28.094 1.00 74.19 206 ALA A O 1
ATOM 1714 N N . TYR A 1 207 ? 13.422 15.876 -30.162 1.00 74.94 207 TYR A N 1
ATOM 1715 C CA . TYR A 1 207 ? 12.066 15.391 -29.882 1.00 74.94 207 TYR A CA 1
ATOM 1716 C C . TYR A 1 207 ? 12.057 14.274 -28.829 1.00 74.94 207 TYR A C 1
ATOM 1718 O O . TYR A 1 207 ? 11.245 14.272 -27.904 1.00 74.94 207 TYR A O 1
ATOM 1726 N N . ILE A 1 208 ? 13.012 13.353 -28.926 1.00 75.00 208 ILE A N 1
ATOM 1727 C CA . ILE A 1 208 ? 13.232 12.288 -27.949 1.00 75.00 208 ILE A CA 1
ATOM 1728 C C . ILE A 1 208 ? 13.545 12.856 -26.554 1.00 75.00 208 ILE A C 1
ATOM 1730 O O . ILE A 1 208 ? 12.946 12.428 -25.564 1.00 75.00 208 ILE A O 1
ATOM 1734 N N . LEU A 1 209 ? 14.459 13.826 -26.469 1.00 78.50 209 LEU A N 1
ATOM 1735 C CA . LEU A 1 209 ? 14.828 14.466 -25.205 1.00 78.50 209 LEU A CA 1
ATOM 1736 C C . LEU A 1 209 ? 13.651 15.230 -24.595 1.00 78.50 209 LEU A C 1
ATOM 1738 O O . LEU A 1 209 ? 13.467 15.189 -23.379 1.00 78.50 209 LEU A O 1
ATOM 1742 N N . LEU A 1 210 ? 12.819 15.863 -25.426 1.00 82.06 210 LEU A N 1
ATOM 1743 C CA . LEU A 1 210 ? 11.595 16.526 -24.987 1.00 82.06 210 LEU A CA 1
ATOM 1744 C C . LEU A 1 210 ? 10.601 15.527 -24.378 1.00 82.06 210 LEU A C 1
ATOM 1746 O O . LEU A 1 210 ? 10.103 15.760 -23.279 1.00 82.06 210 LEU A O 1
ATOM 1750 N N . LEU A 1 211 ? 10.345 14.393 -25.041 1.00 79.75 211 LEU A N 1
ATOM 1751 C CA . LEU A 1 211 ? 9.458 13.352 -24.508 1.00 79.75 211 LEU A CA 1
ATOM 1752 C C . LEU A 1 211 ? 9.979 12.770 -23.188 1.00 79.75 211 LEU A C 1
ATOM 1754 O O . LEU A 1 211 ? 9.198 12.555 -22.261 1.00 79.75 211 LEU A O 1
ATOM 1758 N N . ALA A 1 212 ? 11.292 12.566 -23.074 1.00 77.75 212 ALA A N 1
ATOM 1759 C CA . ALA A 1 212 ? 11.915 12.126 -21.831 1.00 77.75 212 ALA A CA 1
ATOM 1760 C C . ALA A 1 212 ? 11.776 13.160 -20.709 1.00 77.75 212 ALA A C 1
ATOM 1762 O O . ALA A 1 212 ? 11.416 12.803 -19.588 1.00 77.75 212 ALA A O 1
ATOM 1763 N N . ALA A 1 213 ? 12.002 14.441 -21.010 1.00 77.75 213 ALA A N 1
ATOM 1764 C CA . ALA A 1 213 ? 11.835 15.525 -20.051 1.00 77.75 213 ALA A CA 1
ATOM 1765 C C . ALA A 1 213 ? 10.381 15.633 -19.567 1.00 77.75 213 ALA A C 1
ATOM 1767 O O . ALA A 1 213 ? 10.149 15.774 -18.368 1.00 77.75 213 ALA A O 1
ATOM 1768 N N . ILE A 1 214 ? 9.405 15.495 -20.472 1.00 83.69 214 ILE A N 1
ATOM 1769 C CA . ILE A 1 214 ? 7.975 15.483 -20.131 1.00 83.69 214 ILE A CA 1
ATOM 1770 C C . ILE A 1 214 ? 7.644 14.281 -19.241 1.00 83.69 214 ILE A C 1
ATOM 1772 O O . ILE A 1 214 ? 6.990 14.450 -18.214 1.00 83.69 214 ILE A O 1
ATOM 1776 N N . PHE A 1 215 ? 8.114 13.079 -19.583 1.00 80.69 215 PHE A N 1
ATOM 1777 C CA . PHE A 1 215 ? 7.863 11.879 -18.783 1.00 80.69 215 PHE A CA 1
ATOM 1778 C C . PHE A 1 215 ? 8.446 11.998 -17.367 1.00 80.69 215 PHE A C 1
ATOM 1780 O O . PHE A 1 215 ? 7.756 11.731 -16.383 1.00 80.69 215 PHE A O 1
ATOM 1787 N N . VAL A 1 216 ? 9.688 12.477 -17.248 1.00 81.38 216 VAL A N 1
ATOM 1788 C CA . VAL A 1 216 ? 10.328 12.734 -15.950 1.00 81.38 216 VAL A CA 1
ATOM 1789 C C . VAL A 1 216 ? 9.580 13.820 -15.175 1.00 81.38 216 VAL A C 1
ATOM 1791 O O . VAL A 1 216 ? 9.352 13.661 -13.978 1.00 81.38 216 VAL A O 1
ATOM 1794 N N . ALA A 1 217 ? 9.141 14.897 -15.832 1.00 80.75 217 ALA A N 1
ATOM 1795 C CA . ALA A 1 217 ? 8.359 15.949 -15.189 1.00 80.75 217 ALA A CA 1
ATOM 1796 C C . ALA A 1 217 ? 7.016 15.426 -14.657 1.00 80.75 217 ALA A C 1
ATOM 1798 O O . ALA A 1 217 ? 6.644 15.751 -13.530 1.00 80.75 217 ALA A O 1
ATOM 1799 N N . LEU A 1 218 ? 6.320 14.571 -15.415 1.00 82.50 218 LEU A N 1
ATOM 1800 C CA . LEU A 1 218 ? 5.082 13.919 -14.979 1.00 82.50 218 LEU A CA 1
ATOM 1801 C C . LEU A 1 218 ? 5.320 12.990 -13.782 1.00 82.50 218 LEU A C 1
ATOM 1803 O O . LEU A 1 218 ? 4.557 13.042 -12.817 1.00 82.50 218 LEU A O 1
ATOM 1807 N N . ALA A 1 219 ? 6.400 12.204 -13.802 1.00 80.06 219 ALA A N 1
ATOM 1808 C CA . ALA A 1 219 ? 6.790 11.358 -12.677 1.00 80.06 219 ALA A CA 1
ATOM 1809 C C . ALA A 1 219 ? 7.086 12.198 -11.420 1.00 80.06 219 ALA A C 1
ATOM 1811 O O . ALA A 1 219 ? 6.549 11.934 -10.346 1.00 80.06 219 ALA A O 1
ATOM 1812 N N . LEU A 1 220 ? 7.879 13.267 -11.542 1.00 80.25 220 LEU A N 1
ATOM 1813 C CA . LEU A 1 220 ? 8.196 14.163 -10.425 1.00 80.25 220 LEU A CA 1
ATOM 1814 C C . LEU A 1 220 ? 6.959 14.902 -9.896 1.00 80.25 220 LEU A C 1
ATOM 1816 O O . LEU A 1 220 ? 6.802 15.048 -8.682 1.00 80.25 220 LEU A O 1
ATOM 1820 N N . PHE A 1 221 ? 6.065 15.341 -10.784 1.00 82.44 221 PHE A N 1
ATOM 1821 C CA . PHE A 1 221 ? 4.799 15.964 -10.405 1.00 82.44 221 PHE A CA 1
ATOM 1822 C C . PHE A 1 221 ? 3.914 14.994 -9.617 1.00 82.44 221 PHE A C 1
ATOM 1824 O O . PHE A 1 221 ? 3.392 15.360 -8.561 1.00 82.44 221 PHE A O 1
ATOM 1831 N N . TYR A 1 222 ? 3.797 13.749 -10.084 1.00 78.44 222 TYR A N 1
ATOM 1832 C CA . TYR A 1 222 ? 3.058 12.696 -9.393 1.00 78.44 222 TYR A CA 1
ATOM 1833 C C . TYR A 1 222 ? 3.599 12.466 -7.974 1.00 78.44 222 TYR A C 1
ATOM 1835 O O . TYR A 1 222 ? 2.857 12.567 -6.994 1.00 78.44 222 TYR A O 1
ATOM 1843 N N . MET A 1 223 ? 4.917 12.289 -7.860 1.00 74.25 223 MET A N 1
ATOM 1844 C CA . MET A 1 223 ? 5.618 12.108 -6.585 1.00 74.25 223 MET A CA 1
ATOM 1845 C C . MET A 1 223 ? 5.443 13.308 -5.635 1.00 74.25 223 MET A C 1
ATOM 1847 O O . MET A 1 223 ? 5.296 13.147 -4.421 1.00 74.25 223 MET A O 1
ATOM 1851 N N . SER A 1 224 ? 5.436 14.532 -6.172 1.00 76.69 224 SER A N 1
ATOM 1852 C CA . SER A 1 224 ? 5.213 15.761 -5.399 1.00 76.69 224 SER A CA 1
ATOM 1853 C C . SER A 1 224 ? 3.787 15.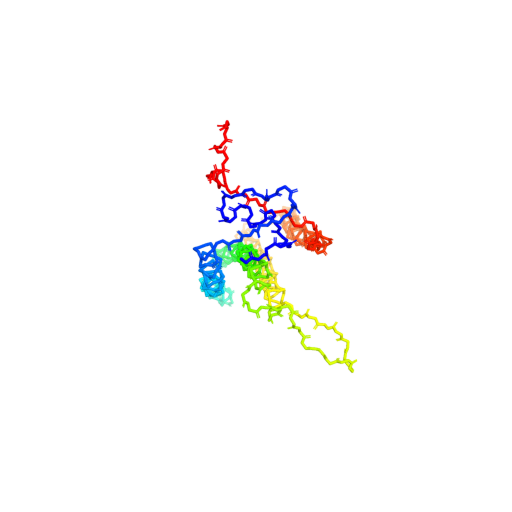846 -4.849 1.00 76.69 224 SER A C 1
ATOM 1855 O O . SER A 1 224 ? 3.591 16.147 -3.667 1.00 76.69 224 SER A O 1
ATOM 1857 N N . LYS A 1 225 ? 2.782 15.522 -5.673 1.00 76.44 225 LYS A N 1
ATOM 1858 C CA . LYS A 1 225 ? 1.371 15.514 -5.266 1.00 76.44 225 LYS A CA 1
ATOM 1859 C C . LYS A 1 225 ? 1.126 14.528 -4.124 1.00 76.44 225 LYS A C 1
ATOM 1861 O O . LYS A 1 225 ? 0.440 14.865 -3.160 1.00 76.44 225 LYS A O 1
ATOM 1866 N N . GLU A 1 226 ? 1.736 13.348 -4.192 1.00 71.25 226 GLU A N 1
ATOM 1867 C CA . GLU A 1 226 ? 1.626 12.342 -3.135 1.00 71.25 226 GLU A CA 1
ATOM 1868 C C . GLU A 1 226 ? 2.210 12.838 -1.799 1.00 71.25 226 GLU A C 1
ATOM 1870 O O . GLU A 1 226 ? 1.617 12.651 -0.733 1.00 71.25 226 GLU A O 1
ATOM 1875 N N . LYS A 1 227 ? 3.345 13.551 -1.845 1.00 69.12 227 LYS A N 1
ATOM 1876 C CA . LYS A 1 227 ? 3.955 14.164 -0.657 1.00 69.12 227 LYS A CA 1
ATOM 1877 C C . LYS A 1 227 ? 3.048 15.223 -0.023 1.00 69.12 227 LYS A C 1
ATOM 1879 O O . LYS A 1 227 ? 2.971 15.288 1.202 1.00 69.12 227 LYS A O 1
ATOM 1884 N N . GLN A 1 228 ? 2.370 16.035 -0.835 1.00 64.88 228 GLN A N 1
ATOM 1885 C CA . GLN A 1 228 ? 1.456 17.078 -0.354 1.00 64.88 228 GLN A CA 1
ATOM 1886 C C . GLN A 1 228 ? 0.205 16.496 0.311 1.00 64.88 228 GLN A C 1
ATOM 1888 O O . GLN A 1 228 ? -0.162 16.943 1.397 1.00 64.88 228 GLN A O 1
ATOM 1893 N N . LEU A 1 229 ? -0.398 15.458 -0.283 1.00 65.19 229 LEU A N 1
ATOM 1894 C CA . LEU A 1 229 ? -1.530 14.737 0.318 1.00 65.19 229 LEU A CA 1
ATOM 1895 C C . LEU A 1 229 ? -1.170 14.224 1.717 1.00 65.19 229 LEU A C 1
ATOM 1897 O O . LEU A 1 229 ? -1.888 14.465 2.678 1.00 65.19 229 LEU A O 1
ATOM 1901 N N . LYS A 1 230 ? 0.028 13.658 1.865 1.00 61.03 230 LYS A N 1
ATOM 1902 C CA . LYS A 1 230 ? 0.521 13.148 3.147 1.00 61.03 230 LYS A CA 1
ATOM 1903 C C . LYS A 1 230 ? 0.714 14.233 4.218 1.00 61.03 230 LYS A C 1
ATOM 1905 O O . LYS A 1 230 ? 0.554 13.961 5.405 1.00 61.03 230 LYS A O 1
ATOM 1910 N N . ILE A 1 231 ? 1.102 15.450 3.824 1.00 59.75 231 ILE A N 1
ATOM 1911 C CA . ILE A 1 231 ? 1.223 16.593 4.749 1.00 59.75 231 ILE A CA 1
ATOM 1912 C C . ILE A 1 231 ? -0.162 17.070 5.188 1.00 59.75 231 ILE A C 1
ATOM 1914 O O . ILE A 1 231 ? -0.316 17.468 6.341 1.00 59.75 231 ILE A O 1
ATOM 1918 N N . LYS A 1 232 ? -1.149 17.026 4.287 1.00 53.06 232 LYS A N 1
ATOM 1919 C CA . LYS A 1 232 ? -2.534 17.374 4.598 1.00 53.06 232 LYS A CA 1
ATOM 1920 C C . LYS A 1 232 ? -3.146 16.370 5.581 1.00 53.06 232 LYS A C 1
ATOM 1922 O O . LYS A 1 232 ? -3.558 16.796 6.654 1.00 53.06 232 LYS A O 1
ATOM 1927 N N . ASP A 1 233 ? -3.048 15.071 5.297 1.00 57.72 233 ASP A N 1
ATOM 1928 C CA . ASP A 1 233 ? -3.547 14.005 6.184 1.00 57.72 233 ASP A CA 1
ATOM 1929 C C . ASP A 1 233 ? -2.890 14.066 7.575 1.00 57.72 233 ASP A C 1
ATOM 1931 O O . ASP A 1 233 ? -3.532 13.862 8.596 1.00 57.72 233 ASP A O 1
ATOM 1935 N N . LYS A 1 234 ? -1.593 14.406 7.648 1.00 54.62 234 LYS A N 1
ATOM 1936 C CA . LYS A 1 234 ? -0.878 14.547 8.928 1.00 54.62 234 LYS A CA 1
ATOM 1937 C C . LYS A 1 234 ? -1.249 15.818 9.706 1.00 54.62 234 LYS A C 1
ATOM 1939 O O . LYS A 1 234 ? -0.934 15.905 10.888 1.00 54.62 234 LYS A O 1
ATOM 1944 N N . LYS A 1 235 ? -1.838 16.830 9.063 1.00 44.62 235 LYS A N 1
ATOM 1945 C CA . LYS A 1 235 ? -2.351 18.027 9.751 1.00 44.62 235 LYS A CA 1
ATOM 1946 C C . LYS A 1 235 ? -3.767 17.810 10.285 1.00 44.62 235 LYS A C 1
ATOM 1948 O O . LYS A 1 235 ? -4.105 18.420 11.290 1.00 44.62 235 LYS A O 1
ATOM 1953 N N . GLU A 1 236 ? -4.541 16.923 9.668 1.00 50.03 236 GLU A N 1
ATOM 1954 C CA . GLU A 1 236 ? -5.857 16.467 10.137 1.00 50.03 236 GLU A CA 1
ATOM 1955 C C . GLU A 1 236 ? -5.724 15.346 11.187 1.00 50.03 236 GLU A C 1
ATOM 1957 O O . GLU A 1 236 ? -6.368 14.306 11.091 1.00 50.03 236 GLU A O 1
ATOM 1962 N N . ILE A 1 237 ? -4.870 15.527 12.204 1.00 47.47 237 ILE A N 1
ATOM 1963 C CA . ILE A 1 237 ? -4.919 14.647 13.381 1.00 47.47 237 ILE A CA 1
ATOM 1964 C C . ILE A 1 237 ? -6.249 14.943 14.068 1.00 47.47 237 ILE A C 1
ATOM 1966 O O . ILE A 1 237 ? -6.406 15.995 14.684 1.00 47.47 237 ILE A O 1
ATOM 1970 N N . VAL A 1 238 ? -7.207 14.042 13.871 1.00 50.94 238 VAL A N 1
ATOM 1971 C CA . VAL A 1 238 ? -8.547 14.111 14.446 1.00 50.94 238 VAL A CA 1
ATOM 1972 C C . VAL A 1 238 ? -8.411 14.106 15.966 1.00 50.94 238 VAL A C 1
ATOM 1974 O O . VAL A 1 238 ? -7.788 13.210 16.535 1.00 50.94 238 VAL A O 1
ATOM 1977 N N . ASP A 1 239 ? -8.938 15.145 16.611 1.00 44.88 239 ASP A N 1
ATOM 1978 C CA . ASP A 1 239 ? -9.096 15.175 18.061 1.00 44.88 239 ASP A CA 1
ATOM 1979 C C . ASP A 1 239 ? -10.225 14.203 18.428 1.00 44.88 239 ASP A C 1
ATOM 1981 O O . ASP A 1 239 ? -11.299 14.275 17.826 1.00 44.88 239 ASP A O 1
ATOM 1985 N N . ASP A 1 240 ? -10.004 13.306 19.392 1.00 50.00 240 ASP A N 1
ATOM 1986 C CA . ASP A 1 240 ? -10.997 12.305 19.825 1.00 50.00 240 ASP A CA 1
ATOM 1987 C C . ASP A 1 240 ? -12.321 12.974 20.234 1.00 50.00 240 ASP A C 1
ATOM 1989 O O . ASP A 1 240 ? -13.395 12.406 20.054 1.00 50.00 240 ASP A O 1
ATOM 1993 N N . SER A 1 241 ? -12.253 14.228 20.704 1.00 50.06 241 SER A N 1
ATOM 1994 C CA . SER A 1 241 ? -13.415 15.055 21.055 1.00 50.06 241 SER A CA 1
ATOM 1995 C C . SER A 1 241 ? -14.294 15.475 19.861 1.00 50.06 241 SER A C 1
ATOM 1997 O O . SER A 1 241 ? -15.413 15.947 20.058 1.00 50.06 241 SER A O 1
ATOM 1999 N N . SER A 1 242 ? -13.803 15.308 18.629 1.00 49.72 242 SER A N 1
ATOM 2000 C CA . SER A 1 242 ? -14.467 15.704 17.379 1.00 49.72 242 SER A CA 1
ATOM 2001 C C . SER A 1 242 ? -15.002 14.527 16.553 1.00 49.72 242 SER A C 1
ATOM 2003 O O . SER A 1 242 ? -15.584 14.735 15.486 1.00 49.72 242 SER A O 1
ATOM 2005 N N . LEU A 1 243 ? -14.817 13.290 17.028 1.00 57.91 243 LEU A N 1
ATOM 2006 C CA . LEU A 1 243 ? -15.302 12.093 16.347 1.00 57.91 243 LEU A CA 1
ATOM 2007 C C . LEU A 1 243 ? -16.828 12.001 16.448 1.00 57.91 243 LEU A C 1
ATOM 2009 O O . LEU A 1 243 ? -17.397 11.854 17.526 1.00 57.91 243 LEU A O 1
ATOM 2013 N N . THR A 1 244 ? -17.488 12.051 15.294 1.00 57.94 244 THR A N 1
ATOM 2014 C CA . THR A 1 244 ? -18.916 11.752 15.155 1.00 57.94 244 THR A CA 1
ATOM 2015 C C . THR A 1 244 ? -19.053 10.352 14.571 1.00 57.94 244 THR A C 1
ATOM 2017 O O . THR A 1 244 ? -18.378 10.013 13.598 1.00 57.94 244 THR A O 1
ATOM 2020 N N . PHE A 1 245 ? -19.891 9.509 15.174 1.00 61.34 245 PHE A N 1
ATOM 2021 C CA . PHE A 1 245 ? -20.202 8.208 14.590 1.00 61.34 245 PHE A CA 1
ATOM 2022 C C . PHE A 1 245 ? -21.330 8.382 13.569 1.00 61.34 245 PHE A C 1
ATOM 2024 O O . PHE A 1 245 ? -22.267 9.156 13.767 1.00 61.34 245 PHE A O 1
ATOM 2031 N N . THR A 1 246 ? -21.220 7.678 12.448 1.00 51.34 246 THR A N 1
ATOM 2032 C CA . THR A 1 246 ? -22.234 7.671 11.390 1.00 51.34 246 THR A CA 1
ATOM 2033 C C . THR A 1 246 ? -22.773 6.255 11.251 1.00 51.34 246 THR A C 1
ATOM 2035 O O . THR A 1 246 ? -22.067 5.286 11.524 1.00 51.34 246 THR A O 1
ATOM 2038 N N . CYS A 1 247 ? -24.048 6.137 10.900 1.00 53.28 247 CYS A N 1
ATOM 2039 C CA . CYS A 1 247 ? -24.666 4.860 10.566 1.00 53.28 247 CYS A CA 1
ATOM 2040 C C . CYS A 1 247 ? -24.811 4.792 9.046 1.00 53.28 247 CYS A C 1
ATOM 2042 O O . CYS A 1 247 ? -25.144 5.808 8.435 1.00 53.28 247 CYS A O 1
ATOM 2044 N N . ASP A 1 248 ? -24.581 3.619 8.457 1.00 43.59 248 ASP A N 1
ATOM 2045 C CA . ASP A 1 248 ? -24.885 3.392 7.043 1.00 43.59 248 ASP A CA 1
ATOM 2046 C C . ASP A 1 248 ? -26.390 3.603 6.780 1.00 43.59 248 ASP A C 1
ATOM 2048 O O . ASP A 1 248 ? -27.219 3.410 7.673 1.00 43.59 248 ASP A O 1
ATOM 2052 N N . ASP A 1 249 ? -26.753 3.965 5.542 1.00 46.88 249 ASP A N 1
ATOM 2053 C CA . ASP A 1 249 ? -28.130 4.297 5.109 1.00 46.88 249 ASP A CA 1
ATOM 2054 C C . ASP A 1 249 ? -29.164 3.168 5.328 1.00 46.88 249 ASP A C 1
ATOM 2056 O O . ASP A 1 249 ? -30.371 3.368 5.175 1.00 46.88 249 ASP A O 1
ATOM 2060 N N . PHE A 1 250 ? -28.717 1.978 5.735 1.00 46.22 250 PHE A N 1
ATOM 2061 C CA . PHE A 1 250 ? -29.571 0.947 6.311 1.00 46.22 250 PHE A CA 1
ATOM 2062 C C . PHE A 1 250 ? -29.851 1.294 7.772 1.00 46.22 250 PHE A C 1
ATOM 2064 O O . PHE A 1 250 ? -29.149 0.836 8.668 1.00 46.22 250 PHE A O 1
ATOM 2071 N N . THR A 1 251 ? -30.859 2.146 7.974 1.00 44.72 251 THR A N 1
ATOM 2072 C CA . THR A 1 251 ? -31.474 2.521 9.256 1.00 44.72 251 THR A CA 1
ATOM 2073 C C . THR A 1 251 ? -30.960 1.722 10.463 1.00 44.72 251 THR A C 1
ATOM 2075 O O . THR A 1 251 ? -31.515 0.689 10.837 1.00 44.72 251 THR A O 1
ATOM 2078 N N . CYS A 1 252 ? -29.972 2.266 11.181 1.00 53.94 252 CYS A N 1
ATOM 2079 C CA . CYS A 1 252 ? -29.689 1.890 12.575 1.00 53.94 252 CYS A CA 1
ATOM 2080 C C . CYS A 1 252 ? -30.819 2.377 13.512 1.00 53.94 252 CYS A C 1
ATOM 2082 O O . CYS A 1 252 ? -30.574 2.945 14.565 1.00 53.94 252 CYS A O 1
ATOM 2084 N N . THR A 1 253 ? -32.076 2.168 13.109 1.00 48.28 253 THR A N 1
ATOM 2085 C CA . THR A 1 253 ? -33.324 2.782 13.586 1.00 48.28 253 THR A CA 1
ATOM 2086 C C . THR A 1 253 ? -33.400 4.298 13.394 1.00 48.28 253 THR A C 1
ATOM 2088 O O . THR A 1 253 ? -33.031 5.089 14.255 1.00 48.28 253 THR A O 1
ATOM 2091 N N . LYS A 1 254 ? -33.966 4.702 12.251 1.00 43.28 254 LYS A N 1
ATOM 2092 C CA . LYS A 1 254 ? -34.553 6.035 12.062 1.00 43.28 254 LYS A CA 1
ATOM 2093 C C . LYS A 1 254 ? -35.965 5.985 11.473 1.00 43.28 254 LYS A C 1
ATOM 2095 O O . LYS A 1 254 ? -36.368 6.916 10.798 1.00 43.28 254 LYS A O 1
ATOM 2100 N N . ASP A 1 255 ? -36.710 4.936 11.818 1.00 42.50 255 ASP A N 1
ATOM 2101 C CA . ASP A 1 255 ? -38.170 4.911 11.710 1.00 42.50 255 ASP A CA 1
ATOM 2102 C C . ASP A 1 255 ? -38.748 4.707 13.116 1.00 42.50 255 ASP A C 1
ATOM 2104 O O . ASP A 1 255 ? -39.149 3.610 13.495 1.00 42.50 255 ASP A O 1
ATOM 2108 N N . MET A 1 256 ? -38.721 5.762 13.928 1.00 51.62 256 MET A N 1
ATOM 2109 C CA . MET A 1 256 ? -39.636 5.906 15.065 1.00 51.62 256 MET A CA 1
ATOM 2110 C C . MET A 1 256 ? -40.199 7.329 15.025 1.00 51.62 256 MET A C 1
ATOM 2112 O O . MET A 1 256 ? -39.863 8.181 15.844 1.00 51.62 256 MET A O 1
ATOM 2116 N N . GLU A 1 257 ? -40.999 7.597 13.988 1.00 39.72 257 GLU A N 1
ATOM 2117 C CA . GLU A 1 257 ? -42.013 8.647 14.041 1.00 39.72 257 GLU A CA 1
ATOM 2118 C C . GLU A 1 257 ? -43.198 8.147 14.886 1.00 39.72 257 GLU A C 1
ATOM 2120 O O . GLU A 1 257 ? -43.738 7.076 14.609 1.00 39.72 257 GLU A O 1
ATOM 2125 N N . GLN A 1 258 ? -43.592 9.004 15.840 1.00 34.12 258 GLN A N 1
ATOM 2126 C CA . GLN A 1 258 ? -44.766 8.991 16.738 1.00 34.12 258 GLN A CA 1
ATOM 2127 C C . GLN A 1 258 ? -44.652 8.234 18.067 1.00 34.12 258 GLN A C 1
ATOM 2129 O O . GLN A 1 258 ? -44.649 6.986 18.090 1.00 34.12 258 GLN A O 1
#

pLDDT: mean 82.59, std 15.02, range [34.12, 97.69]

Sequence (258 aa):
MLITMNIEYFETLLGRVRNQHGYIDASPSEVNKIHSAFEKAHDIRKFEIGLYWQRSAYLWGFISVLTAVCAYCFTKLLDPISYNQKAIIAFISLVTSLVGVVFSDMWVKLSSSSKYWQENWEYHINILEDYISGNLHKIHFHNNSKPYKRYSIHDIFNTIIRRVSVIWWFTSIISFFTFINSIAQGKITERIIKTTEMSQELFLAAYILLLAAIFVALALFYMSKEKQLKIKDKKEIVDDSSLTFTCDDFTCTKDMEQ

Secondary structure (DSSP, 8-state):
-EE-SSHHHHHHHHT-PPPTTS-EE--HHHHHHHHHHHHHHHHHHHHHHHHHHHHHHHHHHHHHHHHHHHHHHHHHHHSS--HHHHHHHHHHHHHHHHHHHHHHHHHHHHHHHHHHHHHHHHHHHHHHHHHHT-STTT-----TTS---PPPHHHHHHHHHHHHHHHHHHHHHHHHHHHHHHHHHHHHHHHHTT---HHHHHHHHHHHHHHHHHHHHHHHHHHHHHHHHHHHHHH----GGGPPP---SS-SS-----

Radius of gyration: 28.85 Å; chains: 1; bounding box: 69×30×82 Å